Protein AF-A0A370AUI7-F1 (afdb_monomer_lite)

pLDDT: mean 86.96, std 15.4, range [32.19, 98.44]

Structure (mmCIF, N/CA/C/O backbone):
data_AF-A0A370AUI7-F1
#
_entry.id   AF-A0A370AUI7-F1
#
loop_
_atom_site.group_PDB
_atom_site.id
_atom_site.type_symbol
_atom_site.label_atom_id
_atom_site.label_alt_id
_atom_site.label_comp_id
_atom_site.label_asym_id
_atom_site.label_entity_id
_atom_site.label_seq_id
_atom_site.pdbx_PDB_ins_code
_atom_site.Cartn_x
_atom_site.Cartn_y
_atom_site.Cartn_z
_atom_site.occupancy
_atom_site.B_iso_or_equiv
_atom_site.auth_seq_id
_atom_site.auth_comp_id
_atom_site.auth_asym_id
_atom_site.auth_atom_id
_atom_site.pdbx_PDB_model_num
ATOM 1 N N . MET A 1 1 ? -4.223 16.822 -17.621 1.00 42.84 1 MET A N 1
ATOM 2 C CA . MET A 1 1 ? -2.970 16.877 -16.842 1.00 42.84 1 MET A CA 1
ATOM 3 C C . MET A 1 1 ? -3.061 18.023 -15.848 1.00 42.84 1 MET A C 1
ATOM 5 O O . MET A 1 1 ? -3.344 19.145 -16.257 1.00 42.84 1 MET A O 1
ATOM 9 N N . LEU A 1 2 ? -2.944 17.740 -14.547 1.00 45.59 2 LEU A N 1
ATOM 10 C CA . LEU A 1 2 ? -2.829 18.782 -13.520 1.00 45.59 2 LEU A CA 1
ATOM 11 C C . LEU A 1 2 ? -1.385 19.312 -13.546 1.00 45.59 2 LEU A C 1
ATOM 13 O O . LEU A 1 2 ? -0.474 18.510 -13.708 1.00 45.59 2 LEU A O 1
ATOM 17 N N . PRO A 1 3 ? -1.147 20.625 -13.408 1.00 59.62 3 PRO A N 1
ATOM 18 C CA . PRO A 1 3 ? 0.208 21.174 -13.439 1.00 59.62 3 PRO A CA 1
ATOM 19 C C . PRO A 1 3 ? 1.050 20.618 -12.278 1.00 59.62 3 PRO A C 1
ATOM 21 O O . PRO A 1 3 ? 0.550 20.561 -11.153 1.00 59.62 3 PRO A O 1
ATOM 24 N N . GLY A 1 4 ? 2.324 20.272 -12.516 1.00 55.78 4 GLY A N 1
ATOM 25 C CA . GLY A 1 4 ? 3.219 19.630 -11.529 1.00 55.78 4 GLY A CA 1
ATOM 26 C C . GLY A 1 4 ? 3.326 20.356 -10.177 1.00 55.78 4 GLY A C 1
ATOM 27 O O . GLY A 1 4 ? 3.434 19.736 -9.121 1.00 55.78 4 GLY A O 1
ATOM 28 N N . PHE A 1 5 ? 3.136 21.680 -10.152 1.00 62.19 5 PHE A N 1
ATOM 29 C CA . PHE A 1 5 ? 3.029 22.452 -8.906 1.00 62.19 5 PHE A CA 1
ATOM 30 C C . PHE A 1 5 ? 1.871 22.004 -7.991 1.00 62.19 5 PHE A C 1
ATOM 32 O O . PHE A 1 5 ? 1.992 22.036 -6.763 1.00 62.19 5 PHE A O 1
ATOM 39 N N . LEU A 1 6 ? 0.732 21.610 -8.567 1.00 62.91 6 LEU A N 1
ATOM 40 C CA . LEU A 1 6 ? -0.423 21.132 -7.811 1.00 62.91 6 LEU A CA 1
ATOM 41 C C . LEU A 1 6 ? -0.162 19.744 -7.219 1.00 62.91 6 LEU A C 1
ATOM 43 O O . LEU A 1 6 ? -0.556 19.487 -6.087 1.00 62.91 6 LEU A O 1
ATOM 47 N N . MET A 1 7 ? 0.532 18.876 -7.950 1.00 62.22 7 MET A N 1
ATOM 48 C CA . MET A 1 7 ? 0.832 17.511 -7.522 1.00 62.22 7 MET A CA 1
ATOM 49 C C . MET A 1 7 ? 1.932 17.456 -6.455 1.00 62.22 7 MET A C 1
ATOM 51 O O . MET A 1 7 ? 1.753 16.783 -5.443 1.00 62.22 7 MET A O 1
ATOM 55 N N . ARG A 1 8 ? 2.985 18.283 -6.550 1.00 67.81 8 ARG A N 1
ATOM 56 C CA . ARG A 1 8 ? 3.954 18.454 -5.449 1.00 67.81 8 ARG A CA 1
ATOM 57 C C . ARG A 1 8 ? 3.276 18.921 -4.155 1.00 67.81 8 ARG A C 1
ATOM 59 O O . ARG A 1 8 ? 3.650 18.511 -3.056 1.00 67.81 8 ARG A O 1
ATOM 66 N N . ARG A 1 9 ? 2.227 19.749 -4.262 1.00 73.25 9 ARG A N 1
ATOM 67 C CA . ARG A 1 9 ? 1.376 20.112 -3.114 1.00 73.25 9 ARG A CA 1
ATOM 68 C C . ARG A 1 9 ? 0.545 18.938 -2.601 1.00 73.25 9 ARG A C 1
ATOM 70 O O . ARG A 1 9 ? 0.348 18.863 -1.392 1.00 73.25 9 ARG A O 1
ATOM 77 N N . LEU A 1 10 ? 0.064 18.050 -3.472 1.00 72.25 10 LEU A N 1
ATOM 78 C CA . LEU A 1 10 ? -0.666 16.841 -3.075 1.00 72.25 10 LEU A CA 1
ATOM 79 C C . LEU A 1 10 ? 0.244 15.845 -2.348 1.00 72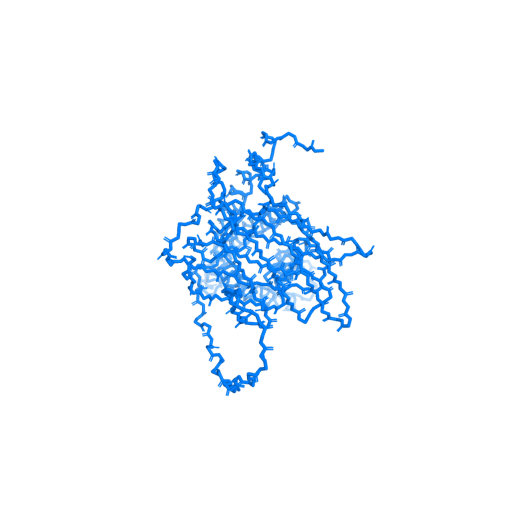.25 10 LEU A C 1
ATOM 81 O O . LEU A 1 10 ? -0.147 15.358 -1.291 1.00 72.25 10 LEU A O 1
ATOM 85 N N . TYR A 1 11 ? 1.471 15.633 -2.827 1.00 71.88 11 TYR A N 1
ATOM 86 C CA . TYR A 1 11 ? 2.471 14.808 -2.145 1.00 71.88 11 TYR A CA 1
ATOM 87 C C . TYR A 1 11 ? 2.824 15.369 -0.760 1.00 71.88 11 TYR A C 1
ATOM 89 O O . TYR A 1 11 ? 2.699 14.682 0.254 1.00 71.88 11 TYR A O 1
ATOM 97 N N . MET A 1 12 ? 3.148 16.664 -0.676 1.00 78.19 12 MET A N 1
ATOM 98 C CA . MET A 1 12 ? 3.398 17.322 0.613 1.00 78.19 12 MET A CA 1
ATOM 99 C C . MET A 1 12 ? 2.176 17.263 1.542 1.00 78.19 12 MET A C 1
ATOM 101 O O . MET A 1 12 ? 2.320 17.120 2.757 1.00 78.19 12 MET A O 1
ATOM 105 N N . ALA A 1 13 ? 0.962 17.361 0.993 1.00 82.44 13 ALA A N 1
ATOM 106 C CA . ALA A 1 13 ? -0.263 17.204 1.768 1.00 82.44 13 ALA A CA 1
ATOM 107 C C . ALA A 1 13 ? -0.419 15.772 2.292 1.00 82.44 13 ALA A C 1
ATOM 109 O O . ALA A 1 13 ? -0.761 15.608 3.460 1.00 82.44 13 ALA A O 1
ATOM 110 N N . TYR A 1 14 ? -0.138 14.751 1.480 1.00 82.88 14 TYR A N 1
ATOM 111 C CA . TYR A 1 14 ? -0.145 13.350 1.901 1.00 82.88 14 TYR A CA 1
ATOM 112 C C . TYR A 1 14 ? 0.849 13.096 3.040 1.00 82.88 14 TYR A C 1
ATOM 114 O O . TYR A 1 14 ? 0.458 12.552 4.077 1.00 82.88 14 TYR A O 1
ATOM 122 N N . GLU A 1 15 ? 2.081 13.596 2.906 1.00 81.81 15 GLU A N 1
ATOM 123 C CA . GLU A 1 15 ? 3.125 13.508 3.934 1.00 81.81 15 GLU A CA 1
ATOM 124 C C . GLU A 1 15 ? 2.687 14.098 5.281 1.00 81.81 15 GLU A C 1
ATOM 126 O O . GLU A 1 15 ? 2.945 13.556 6.358 1.00 81.81 15 GLU A O 1
ATOM 131 N N . ILE A 1 16 ? 1.965 15.215 5.242 1.00 88.56 16 ILE A N 1
ATOM 132 C CA . ILE A 1 16 ? 1.416 15.835 6.449 1.00 88.56 16 ILE A CA 1
ATOM 133 C C . ILE A 1 16 ? 0.227 15.022 6.982 1.00 88.56 16 ILE A C 1
ATOM 135 O O . ILE A 1 16 ? 0.123 14.787 8.190 1.00 88.56 16 ILE A O 1
ATOM 139 N N . LEU A 1 17 ? -0.677 14.584 6.105 1.00 90.88 17 LEU A N 1
ATOM 140 C CA . LEU A 1 17 ? -1.916 13.902 6.476 1.00 90.88 17 LEU A CA 1
ATOM 141 C C . LEU A 1 17 ? -1.662 12.557 7.156 1.00 90.88 17 LEU A C 1
ATOM 143 O O . LEU A 1 17 ? -2.341 12.265 8.143 1.00 90.88 17 LEU A O 1
ATOM 147 N N . TRP A 1 18 ? -0.682 11.765 6.709 1.00 86.75 18 TRP A N 1
ATOM 148 C CA . TRP A 1 18 ? -0.390 10.482 7.357 1.00 86.75 18 TRP A CA 1
ATOM 149 C C . TRP A 1 18 ? 0.164 10.674 8.773 1.00 86.75 18 TRP A C 1
ATOM 151 O O . TRP A 1 18 ? -0.247 9.968 9.700 1.00 86.75 18 TRP A O 1
ATOM 161 N N . ARG A 1 19 ? 1.022 11.683 8.986 1.00 91.62 19 ARG A N 1
ATOM 162 C CA . ARG A 1 19 ? 1.557 12.026 10.317 1.00 91.62 19 ARG A CA 1
ATOM 163 C C . ARG A 1 19 ? 0.444 12.497 11.241 1.00 91.62 19 ARG A C 1
ATOM 165 O O . ARG A 1 19 ? 0.352 12.053 12.387 1.00 91.62 19 ARG A O 1
ATOM 172 N N . VAL A 1 20 ? -0.440 13.357 10.734 1.00 95.00 20 VAL A N 1
ATOM 173 C CA . VAL A 1 20 ? -1.621 13.827 11.469 1.00 95.00 20 VAL A CA 1
ATOM 174 C C . VAL A 1 20 ? -2.536 12.652 11.824 1.00 95.00 20 VAL A C 1
ATOM 176 O O . VAL A 1 20 ? -2.935 12.530 12.983 1.00 95.00 20 VAL A O 1
ATOM 179 N N . HIS A 1 21 ? -2.815 11.749 10.880 1.00 94.56 21 HIS A N 1
ATOM 180 C CA . HIS A 1 21 ? -3.591 10.535 11.129 1.00 94.56 21 HIS A CA 1
ATOM 181 C C . HIS A 1 21 ? -2.961 9.681 12.240 1.00 94.56 21 HIS A C 1
ATOM 183 O O . HIS A 1 21 ? -3.641 9.333 13.209 1.00 94.56 21 HIS A O 1
ATOM 189 N N . ALA A 1 22 ? -1.657 9.403 12.155 1.00 93.31 22 ALA A N 1
ATOM 190 C CA . ALA A 1 22 ? -0.937 8.597 13.136 1.00 93.31 22 ALA A CA 1
ATOM 191 C C . ALA A 1 22 ? -0.964 9.219 14.546 1.00 93.31 22 ALA A C 1
ATOM 193 O O . ALA A 1 22 ? -1.216 8.516 15.532 1.00 93.31 22 ALA A O 1
ATOM 194 N N . ILE A 1 23 ? -0.771 10.538 14.661 1.00 95.81 23 ILE A N 1
ATOM 195 C CA . ILE A 1 23 ? -0.824 11.266 15.941 1.00 95.81 23 ILE A CA 1
ATOM 196 C C . ILE A 1 23 ? -2.242 11.242 16.526 1.00 95.81 23 ILE A C 1
ATOM 198 O O . ILE A 1 23 ? -2.423 10.951 17.714 1.00 95.81 23 ILE A O 1
ATOM 202 N N . LEU A 1 24 ? -3.269 11.508 15.715 1.00 96.88 24 LEU A N 1
ATOM 203 C CA . LEU A 1 24 ? -4.661 11.480 16.171 1.00 96.88 24 LEU A CA 1
ATOM 204 C C . LEU A 1 24 ? -5.079 10.069 16.619 1.00 96.88 24 LEU A C 1
ATOM 206 O O . LEU A 1 24 ? -5.656 9.912 17.699 1.00 96.88 24 LEU A O 1
ATOM 210 N N . MET A 1 25 ? -4.708 9.025 15.870 1.00 95.50 25 MET A N 1
ATOM 211 C CA . MET A 1 25 ? -4.960 7.634 16.270 1.00 95.50 25 MET A CA 1
ATOM 212 C C . MET A 1 25 ? -4.235 7.269 17.570 1.00 95.50 25 MET A C 1
ATOM 214 O O . MET A 1 25 ? -4.837 6.666 18.462 1.00 95.50 25 MET A O 1
ATOM 218 N N . SER A 1 26 ? -2.974 7.681 17.726 1.00 95.44 26 SER A N 1
ATOM 219 C CA . SER A 1 26 ? -2.173 7.400 18.927 1.00 95.44 26 SER A CA 1
ATOM 220 C C . SER A 1 26 ? -2.743 8.084 20.170 1.00 95.44 26 SER A C 1
ATOM 222 O O . SER A 1 26 ? -2.926 7.453 21.214 1.00 95.44 26 SER A O 1
ATOM 224 N N . THR A 1 27 ? -3.096 9.366 20.063 1.00 97.31 27 THR A N 1
ATOM 225 C CA . THR A 1 27 ? -3.708 10.121 21.170 1.00 97.31 27 THR A CA 1
ATOM 226 C C . THR A 1 27 ? -5.097 9.587 21.527 1.00 97.31 27 THR A C 1
ATOM 228 O O . THR A 1 27 ? -5.433 9.490 22.712 1.00 97.31 27 THR A O 1
ATOM 231 N N . SER A 1 28 ? -5.889 9.173 20.530 1.00 96.56 28 SER A N 1
ATOM 232 C CA . SER A 1 28 ? -7.172 8.495 20.740 1.00 96.56 28 SER A CA 1
ATOM 233 C C . SER A 1 28 ? -6.991 7.185 21.514 1.00 96.56 28 SER A C 1
ATOM 235 O O . SER A 1 28 ? -7.654 6.975 22.535 1.00 96.56 28 SER A O 1
ATOM 237 N N . PHE A 1 29 ? -6.041 6.344 21.093 1.00 97.00 29 PHE A N 1
ATOM 238 C CA . PHE A 1 29 ? -5.746 5.063 21.732 1.00 97.00 29 PHE A CA 1
ATOM 239 C C . PHE A 1 29 ? -5.300 5.227 23.187 1.00 97.00 29 PHE A C 1
ATOM 241 O O . PHE A 1 29 ? -5.869 4.596 24.079 1.00 97.00 29 PHE A O 1
ATOM 248 N N . ILE A 1 30 ? -4.338 6.118 23.448 1.00 97.50 30 ILE A N 1
ATOM 249 C CA . ILE A 1 30 ? -3.835 6.388 24.804 1.00 97.50 30 ILE A CA 1
ATOM 250 C C . ILE A 1 30 ? -4.968 6.893 25.703 1.00 97.50 30 ILE A C 1
ATOM 252 O O . ILE A 1 30 ? -5.125 6.428 26.834 1.00 97.50 30 ILE A O 1
ATOM 256 N N . SER A 1 31 ? -5.802 7.809 25.204 1.00 97.38 31 SER A N 1
ATOM 257 C CA . SER A 1 31 ? -6.939 8.323 25.968 1.00 97.38 31 SER A CA 1
ATOM 258 C C . SER A 1 31 ? -7.978 7.235 26.267 1.00 97.38 31 SER A C 1
ATOM 260 O O . SER A 1 31 ? -8.453 7.137 27.402 1.00 97.38 31 SER A O 1
ATOM 262 N N . MET A 1 32 ? -8.282 6.361 25.298 1.00 95.69 32 MET A N 1
ATOM 263 C CA . MET A 1 32 ? -9.180 5.216 25.490 1.00 95.69 32 MET A CA 1
ATOM 264 C C . MET A 1 32 ? -8.622 4.228 26.523 1.00 95.69 32 MET A C 1
ATOM 266 O O . MET A 1 32 ? -9.338 3.820 27.442 1.00 95.69 32 MET A O 1
ATOM 270 N N . LEU A 1 33 ? -7.337 3.883 26.422 1.00 97.00 33 LEU A N 1
ATOM 271 C CA . LEU A 1 33 ? -6.651 3.007 27.369 1.00 97.00 33 LEU A CA 1
ATOM 272 C C . LEU A 1 33 ? -6.723 3.583 28.789 1.00 97.00 33 LEU A C 1
ATOM 274 O O . LEU A 1 33 ? -7.174 2.905 29.715 1.00 97.00 33 LEU A O 1
ATOM 278 N N . CYS A 1 34 ? -6.386 4.864 28.954 1.00 96.94 34 CYS A N 1
ATOM 279 C CA . CYS A 1 34 ? -6.511 5.577 30.223 1.00 96.94 34 CYS A CA 1
ATOM 280 C C . CYS A 1 34 ? -7.957 5.583 30.742 1.00 96.94 34 CYS A C 1
ATOM 282 O O . CYS A 1 34 ? -8.188 5.339 31.929 1.00 96.94 34 CYS A O 1
ATOM 284 N N . ALA A 1 35 ? -8.950 5.803 29.874 1.00 95.38 35 ALA A N 1
ATOM 285 C CA . ALA A 1 35 ? -10.362 5.767 30.250 1.00 95.38 35 ALA A CA 1
ATOM 286 C C . ALA A 1 35 ? -10.768 4.397 30.816 1.00 95.38 35 ALA A C 1
ATOM 288 O O . ALA A 1 35 ? -11.489 4.337 31.821 1.00 95.38 35 ALA A O 1
ATOM 289 N N . VAL A 1 36 ? -10.308 3.304 30.199 1.00 94.56 36 VAL A N 1
ATOM 290 C CA . VAL A 1 36 ? -10.566 1.929 30.646 1.00 94.56 36 VAL A CA 1
ATOM 291 C C . VAL A 1 36 ? -9.836 1.641 31.957 1.00 94.56 36 VAL A C 1
ATOM 293 O O . VAL A 1 36 ? -10.483 1.228 32.923 1.00 94.56 36 VAL A O 1
ATOM 296 N N . VAL A 1 37 ? -8.535 1.929 32.047 1.00 95.94 37 VAL A N 1
ATOM 297 C CA . VAL A 1 37 ? -7.719 1.701 33.254 1.00 95.94 37 VAL A CA 1
ATOM 298 C C . VAL A 1 37 ? -8.290 2.456 34.454 1.00 95.94 37 VAL A C 1
ATOM 300 O O . VAL A 1 37 ? -8.534 1.859 35.507 1.00 95.94 37 VAL A O 1
ATOM 303 N N . ILE A 1 38 ? -8.624 3.741 34.290 1.00 94.81 38 ILE A N 1
ATOM 304 C CA . ILE A 1 38 ? -9.220 4.554 35.360 1.00 94.81 38 ILE A CA 1
ATOM 305 C C . ILE A 1 38 ? -10.555 3.964 35.829 1.00 94.81 38 ILE A C 1
ATOM 307 O O . ILE A 1 38 ? -10.877 3.986 37.024 1.00 94.81 38 ILE A O 1
ATOM 311 N N . SER A 1 39 ? -11.337 3.402 34.903 1.00 90.38 39 SER A N 1
ATOM 312 C CA . SER A 1 39 ? -12.618 2.775 35.228 1.00 90.38 39 SER A CA 1
ATOM 313 C C . SER A 1 39 ? -12.473 1.492 36.062 1.00 90.38 39 SER A C 1
ATOM 315 O O . SER A 1 39 ? -13.386 1.182 36.839 1.00 90.38 39 SER A O 1
ATOM 317 N N . ILE A 1 40 ? -11.342 0.785 35.932 1.00 91.12 40 ILE A N 1
ATOM 318 C CA . ILE A 1 40 ? -11.047 -0.490 36.601 1.00 91.12 40 ILE A CA 1
ATOM 319 C C . ILE A 1 40 ? -10.372 -0.270 37.958 1.00 91.12 40 ILE A C 1
ATOM 321 O O . ILE A 1 40 ? -10.779 -0.901 38.934 1.00 91.12 40 ILE A O 1
ATOM 325 N N . VAL A 1 41 ? -9.383 0.624 38.038 1.00 94.81 41 VAL A N 1
ATOM 326 C CA . VAL A 1 41 ? -8.529 0.786 39.228 1.00 94.81 41 VAL A CA 1
ATOM 327 C C . VAL A 1 41 ? -9.243 1.566 40.340 1.00 94.81 41 VAL A C 1
ATOM 329 O O . VAL A 1 41 ? -9.319 1.113 41.481 1.00 94.81 41 VAL A O 1
ATOM 332 N N . TRP A 1 42 ? -9.874 2.705 40.036 1.00 93.06 42 TRP A N 1
ATOM 333 C CA . TRP A 1 42 ? -10.424 3.607 41.066 1.00 93.06 42 TRP A CA 1
ATOM 334 C C . TRP A 1 42 ? -11.924 3.421 41.332 1.00 93.06 42 TRP A C 1
ATOM 336 O O . TRP A 1 42 ? -12.666 4.396 41.470 1.00 93.06 42 TRP A O 1
ATOM 346 N N . LYS A 1 43 ? -12.405 2.176 41.462 1.00 86.38 43 LYS A N 1
ATOM 347 C CA . LYS A 1 43 ? -13.845 1.850 41.626 1.00 86.38 43 LYS A CA 1
ATOM 348 C C . LYS A 1 43 ? -14.554 2.621 42.753 1.00 86.38 43 LYS A C 1
ATOM 350 O O . LYS A 1 43 ? -15.732 2.946 42.604 1.00 86.38 43 LYS A O 1
ATOM 355 N N . LYS A 1 44 ? -13.845 2.943 43.844 1.00 86.62 44 LYS A N 1
ATOM 356 C CA . LYS A 1 44 ? -14.383 3.633 45.034 1.00 86.62 44 LYS A CA 1
ATOM 357 C C . LYS A 1 44 ? -14.476 5.164 44.895 1.00 86.62 44 LYS A C 1
ATOM 359 O O . LYS A 1 44 ? -15.127 5.808 45.712 1.00 86.62 44 LYS A O 1
ATOM 364 N N . ARG A 1 45 ? -13.847 5.782 43.884 1.00 92.25 45 ARG A N 1
ATOM 365 C CA . ARG A 1 45 ? -13.792 7.251 43.744 1.00 92.25 45 ARG A CA 1
ATOM 366 C C . ARG A 1 45 ? -14.903 7.777 42.828 1.00 92.25 45 ARG A C 1
ATOM 368 O O . ARG A 1 45 ? -15.007 7.378 41.673 1.00 92.25 45 ARG A O 1
ATOM 375 N N . LYS A 1 46 ? -15.706 8.738 43.305 1.00 86.88 46 LYS A N 1
ATOM 376 C CA . LYS A 1 46 ? -16.825 9.329 42.533 1.00 86.88 46 LYS A CA 1
ATOM 377 C C . LYS A 1 46 ? -16.370 10.110 41.288 1.00 86.88 46 LYS A C 1
ATOM 379 O O . LYS A 1 46 ? -17.088 10.125 40.290 1.00 86.88 46 LYS A O 1
ATOM 384 N N . TRP A 1 47 ? -15.176 10.714 41.312 1.00 93.62 47 TRP A N 1
ATOM 385 C CA . TRP A 1 47 ? -14.633 11.480 40.179 1.00 93.62 47 TRP A CA 1
ATOM 386 C C . TRP A 1 47 ? -14.335 10.613 38.946 1.00 93.62 47 TRP A C 1
ATOM 388 O O . TRP A 1 47 ? -14.360 11.129 37.826 1.00 93.62 47 TRP A O 1
ATOM 398 N N . ARG A 1 48 ? -14.153 9.294 39.127 1.00 93.19 48 ARG A N 1
ATOM 399 C CA . ARG A 1 48 ? -13.816 8.347 38.053 1.00 93.19 48 ARG A CA 1
ATOM 400 C C . ARG A 1 48 ? -14.778 8.421 36.871 1.00 93.19 48 ARG A C 1
ATOM 402 O O . ARG A 1 48 ? -14.348 8.347 35.732 1.00 93.19 48 ARG A O 1
ATOM 409 N N . TYR A 1 49 ? -16.077 8.596 37.127 1.00 88.62 49 TYR A N 1
ATOM 410 C CA . TYR A 1 49 ? -17.093 8.621 36.073 1.00 88.62 49 TYR A CA 1
ATOM 411 C C . TYR A 1 49 ? -16.978 9.874 35.206 1.00 88.62 49 TYR A C 1
ATOM 413 O O . TYR A 1 49 ? -17.171 9.798 33.996 1.00 88.62 49 TYR A O 1
ATOM 421 N N . LYS A 1 50 ? -16.642 11.021 35.814 1.00 92.38 50 LYS A N 1
ATOM 422 C CA . LYS A 1 50 ? -16.436 12.274 35.079 1.00 92.38 50 LYS A CA 1
ATOM 423 C C . LYS A 1 50 ? -15.195 12.169 34.193 1.00 92.38 50 LYS A C 1
ATOM 425 O O . LYS A 1 50 ? -15.266 12.538 33.026 1.00 92.38 50 LYS A O 1
ATOM 430 N N . VAL A 1 51 ? -14.099 11.632 34.734 1.00 95.44 51 VAL A N 1
ATOM 431 C CA . VAL A 1 51 ? -12.837 11.466 33.996 1.00 95.44 51 VAL A CA 1
ATOM 432 C C . VAL A 1 51 ? -12.969 10.421 32.890 1.00 95.44 51 VAL A C 1
ATOM 434 O O . VAL A 1 51 ? -12.674 10.737 31.745 1.00 95.44 51 VAL A O 1
ATOM 437 N N . HIS A 1 52 ? -13.521 9.239 33.186 1.00 94.31 52 HIS A N 1
ATOM 438 C CA . HIS A 1 52 ? -13.805 8.206 32.184 1.00 94.31 52 HIS A CA 1
ATOM 439 C C . HIS A 1 52 ? -14.656 8.753 31.029 1.00 94.31 52 HIS A C 1
ATOM 441 O O . HIS A 1 52 ? -14.331 8.525 29.870 1.00 94.31 52 HIS A O 1
ATOM 447 N N . ARG A 1 53 ? -15.705 9.536 31.330 1.00 92.56 53 ARG A N 1
ATOM 448 C CA . ARG A 1 53 ? -16.552 10.147 30.297 1.00 92.56 53 ARG A CA 1
ATOM 449 C C 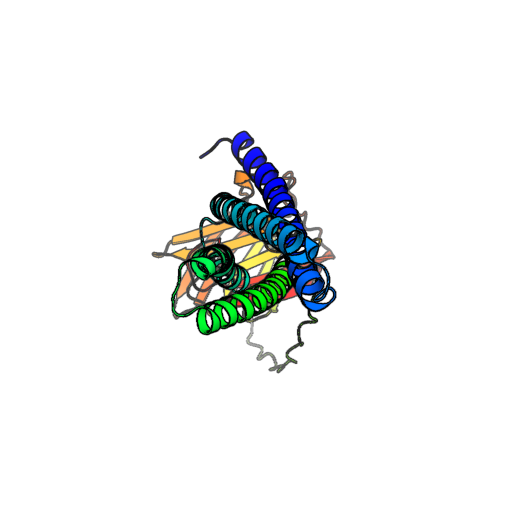. ARG A 1 53 ? -15.795 11.168 29.443 1.00 92.56 53 ARG A C 1
ATOM 451 O O . ARG A 1 53 ? -15.994 11.187 28.236 1.00 92.56 53 ARG A O 1
ATOM 458 N N . ARG A 1 54 ? -14.963 12.022 30.051 1.00 95.00 54 ARG A N 1
ATOM 459 C CA . ARG A 1 54 ? -14.177 13.034 29.321 1.00 95.00 54 ARG A CA 1
ATOM 460 C C . ARG A 1 54 ? -13.132 12.389 28.410 1.00 95.00 54 ARG A C 1
ATOM 462 O O . ARG A 1 54 ? -13.072 12.744 27.241 1.00 95.00 54 ARG A O 1
ATOM 469 N N . LEU A 1 55 ? -12.373 11.422 28.927 1.00 95.94 55 LEU A N 1
ATOM 470 C CA . LEU A 1 55 ? -11.370 10.690 28.148 1.00 95.94 55 LEU A CA 1
ATOM 471 C C . LEU A 1 55 ? -12.017 9.868 27.031 1.00 95.94 55 LEU A C 1
ATOM 473 O O . LEU A 1 55 ? -11.589 9.960 25.890 1.00 95.94 55 LEU A O 1
ATOM 477 N N . GLY A 1 56 ? -13.104 9.148 27.323 1.00 94.06 56 GLY A N 1
ATOM 478 C CA . GLY A 1 56 ? -13.834 8.384 26.309 1.00 94.06 56 GLY A CA 1
ATOM 479 C C . GLY A 1 56 ? -14.406 9.261 25.189 1.00 94.06 56 GLY A C 1
ATOM 480 O O . GLY A 1 56 ? -14.341 8.876 24.026 1.00 94.06 56 GLY A O 1
ATOM 481 N N . LEU A 1 57 ? -14.916 10.458 25.513 1.00 93.06 57 LEU A N 1
ATOM 482 C CA . LEU A 1 57 ? -15.399 11.404 24.503 1.00 93.06 57 LEU A CA 1
ATOM 483 C C . LEU A 1 57 ? -14.252 11.965 23.654 1.00 93.06 57 LEU A C 1
ATOM 485 O O . LEU A 1 57 ? -14.376 12.012 22.436 1.00 93.06 57 LEU A O 1
ATOM 489 N N . TYR A 1 58 ? -13.134 12.345 24.281 1.00 96.06 58 TYR A N 1
ATOM 490 C CA . TYR A 1 58 ? -11.941 12.786 23.556 1.00 96.06 58 TYR A CA 1
ATOM 491 C C . TYR A 1 58 ? -11.417 11.690 22.622 1.00 96.06 58 TYR A C 1
ATOM 493 O O . TYR A 1 58 ? -11.148 11.963 21.458 1.00 96.06 58 TYR A O 1
ATOM 501 N N . ALA A 1 59 ? -11.318 10.448 23.108 1.00 95.69 59 ALA A N 1
ATOM 502 C CA . ALA A 1 59 ? -10.886 9.313 22.302 1.00 95.69 59 ALA A CA 1
ATOM 503 C C . ALA A 1 59 ? -11.808 9.103 21.091 1.00 95.69 59 ALA A C 1
ATOM 505 O O . ALA A 1 59 ? -11.319 8.935 19.977 1.00 95.69 59 ALA A O 1
ATOM 506 N N . GLY A 1 60 ? -13.128 9.188 21.295 1.00 93.12 60 GLY A N 1
ATOM 507 C CA . GLY A 1 60 ? -14.119 9.121 20.220 1.00 93.12 60 GLY A CA 1
ATOM 508 C C . GLY A 1 60 ? -13.945 10.225 19.176 1.00 93.12 60 GLY A C 1
ATOM 509 O O . GLY A 1 60 ? -13.848 9.920 17.994 1.00 93.12 60 GLY A O 1
ATOM 510 N N . ILE A 1 61 ? -13.853 11.490 19.603 1.00 94.38 61 ILE A N 1
ATOM 511 C CA . ILE A 1 61 ? -13.696 12.636 18.690 1.00 94.38 61 ILE A CA 1
ATOM 512 C C . ILE A 1 61 ? -12.373 12.542 17.929 1.00 94.38 61 ILE A C 1
ATOM 514 O O . ILE A 1 61 ? -12.382 12.573 16.705 1.00 94.38 61 ILE A O 1
ATOM 518 N N . SER A 1 62 ? -11.252 12.369 18.637 1.00 96.38 62 SER A N 1
ATOM 519 C CA . SER A 1 62 ? -9.927 12.263 18.014 1.00 96.38 62 SER A CA 1
ATOM 520 C C . SER A 1 62 ? -9.860 11.088 17.033 1.00 96.38 62 SER A C 1
ATOM 522 O O . SER A 1 62 ? -9.376 11.245 15.917 1.00 96.38 62 SER A O 1
ATOM 524 N N . GLY A 1 63 ? -10.426 9.931 17.400 1.00 94.75 63 GLY A N 1
ATOM 525 C CA . GLY A 1 63 ? -10.456 8.747 16.539 1.00 94.75 63 GLY A CA 1
ATOM 526 C C . GLY A 1 63 ? -11.313 8.932 15.283 1.00 94.75 63 GLY A C 1
ATOM 527 O O . GLY A 1 63 ? -10.892 8.545 14.200 1.00 94.75 63 GLY A O 1
ATOM 528 N N . VAL A 1 64 ? -12.487 9.566 15.390 1.00 92.94 64 VAL A N 1
ATOM 529 C CA . VAL A 1 64 ? -13.327 9.882 14.219 1.00 92.94 64 VAL A CA 1
ATOM 530 C C . VAL A 1 64 ? -12.644 10.903 13.309 1.00 92.94 64 VAL A C 1
ATOM 532 O O . VAL A 1 64 ? -12.635 10.711 12.096 1.00 92.94 64 VAL A O 1
ATOM 535 N N . THR A 1 65 ? -12.017 11.942 13.868 1.00 95.06 65 THR A N 1
ATOM 536 C CA . THR A 1 65 ? -11.222 12.894 13.078 1.00 95.06 65 THR A CA 1
ATOM 537 C C . THR A 1 65 ? -10.086 12.180 12.354 1.00 95.06 65 THR A C 1
ATOM 539 O O . THR A 1 65 ? -9.913 12.384 11.158 1.00 95.06 65 THR A O 1
ATOM 542 N N . ALA A 1 66 ? -9.370 11.283 13.036 1.00 95.38 66 ALA A N 1
ATOM 543 C CA . ALA A 1 66 ? -8.311 10.496 12.421 1.00 95.38 66 ALA A CA 1
ATOM 544 C C . ALA A 1 66 ? -8.820 9.645 11.249 1.00 95.38 66 ALA A C 1
ATOM 546 O O . ALA A 1 66 ? -8.139 9.536 10.234 1.00 95.38 66 ALA A O 1
ATOM 547 N N . LEU A 1 67 ? -10.016 9.062 11.359 1.00 91.62 67 LEU A N 1
ATOM 548 C CA . LEU A 1 67 ? -10.635 8.283 10.283 1.00 91.62 67 LEU A CA 1
ATOM 549 C C . LEU A 1 67 ? -11.020 9.154 9.084 1.00 91.62 67 LEU A C 1
ATOM 551 O O . LEU A 1 67 ? -10.807 8.743 7.949 1.00 91.62 67 LEU A O 1
ATOM 555 N N . ILE A 1 68 ? -11.530 10.364 9.318 1.00 92.81 68 ILE A N 1
ATOM 556 C CA . ILE A 1 68 ? -11.791 11.330 8.242 1.00 92.81 68 ILE A CA 1
ATOM 557 C C . ILE A 1 68 ? -10.477 11.697 7.545 1.00 92.81 68 ILE A C 1
ATOM 559 O O . ILE A 1 68 ? -10.403 11.646 6.320 1.00 92.81 68 ILE A O 1
ATOM 563 N N . THR A 1 69 ? -9.421 11.987 8.312 1.00 94.38 69 THR A N 1
ATOM 564 C CA . THR A 1 69 ? -8.074 12.218 7.771 1.00 94.38 69 THR A CA 1
ATOM 565 C C . THR A 1 69 ? -7.584 11.019 6.955 1.00 94.38 69 THR A C 1
ATOM 567 O O . THR A 1 69 ? -7.023 11.222 5.885 1.00 94.38 69 THR A O 1
ATOM 570 N N . ALA A 1 70 ? -7.846 9.784 7.397 1.00 91.19 70 ALA A N 1
ATOM 571 C CA . ALA A 1 70 ? -7.480 8.573 6.661 1.00 91.19 70 ALA A CA 1
ATOM 572 C C . ALA A 1 70 ? -8.201 8.471 5.311 1.00 91.19 70 ALA A C 1
ATOM 574 O O . ALA A 1 70 ? -7.569 8.159 4.309 1.00 91.19 70 ALA A O 1
ATOM 575 N N . VAL A 1 71 ? -9.505 8.763 5.268 1.00 91.31 71 VAL A N 1
ATOM 576 C CA . VAL A 1 71 ? -10.279 8.770 4.016 1.00 91.31 71 VAL A CA 1
ATOM 577 C C . VAL A 1 71 ? -9.720 9.815 3.054 1.00 91.31 71 VAL A C 1
ATOM 579 O O . VAL A 1 71 ? -9.505 9.509 1.886 1.00 91.31 71 VAL A O 1
ATOM 582 N N . VAL A 1 72 ? -9.424 11.027 3.535 1.00 91.88 72 VAL A N 1
ATOM 583 C CA . VAL A 1 72 ? -8.810 12.074 2.701 1.00 91.88 72 VAL A CA 1
ATOM 584 C C . VAL A 1 72 ? -7.445 11.623 2.181 1.00 91.88 72 VAL A C 1
ATOM 586 O O . VAL A 1 72 ? -7.187 11.736 0.989 1.00 91.88 72 VAL A O 1
ATOM 589 N N . MET A 1 73 ? -6.602 11.062 3.050 1.00 87.56 73 MET A N 1
ATOM 590 C CA . MET A 1 73 ? -5.268 10.567 2.704 1.00 87.56 73 MET A CA 1
ATOM 591 C C . MET A 1 73 ? -5.312 9.448 1.651 1.00 87.56 73 MET A C 1
ATOM 593 O O . MET A 1 73 ? -4.525 9.463 0.711 1.00 87.56 73 MET A O 1
ATOM 597 N N . VAL A 1 74 ? -6.244 8.497 1.767 1.00 84.44 74 VAL A N 1
ATOM 598 C CA . VAL A 1 74 ? -6.425 7.436 0.762 1.00 84.44 74 VAL A CA 1
ATOM 599 C C . VAL A 1 74 ? -6.955 8.009 -0.549 1.00 84.44 74 VAL A C 1
ATOM 601 O O . VAL A 1 74 ? -6.494 7.610 -1.614 1.00 84.44 74 VAL A O 1
ATOM 604 N N . GLN A 1 75 ? -7.882 8.969 -0.486 1.00 85.88 75 GLN A N 1
ATOM 605 C CA . GLN A 1 75 ? -8.485 9.572 -1.673 1.00 85.88 75 GLN A CA 1
ATOM 606 C C . GLN A 1 75 ? -7.471 10.314 -2.550 1.00 85.88 75 GLN A C 1
ATOM 608 O O . GLN A 1 75 ? -7.610 10.282 -3.769 1.00 85.88 75 GLN A O 1
ATOM 613 N N . ILE A 1 76 ? -6.492 10.991 -1.944 1.00 77.81 76 ILE A N 1
ATOM 614 C CA . ILE A 1 76 ? -5.463 11.735 -2.686 1.00 77.81 76 ILE A CA 1
ATOM 615 C C . ILE A 1 76 ? -4.312 10.856 -3.181 1.00 77.81 76 ILE A C 1
ATOM 617 O O . ILE A 1 76 ? -3.591 11.295 -4.066 1.00 77.81 76 ILE A O 1
ATOM 621 N N . ASN A 1 77 ? -4.125 9.667 -2.597 1.00 71.12 77 ASN A N 1
ATOM 622 C CA . ASN A 1 77 ? -3.022 8.775 -2.944 1.00 71.12 77 ASN A CA 1
ATOM 623 C C . ASN A 1 77 ? -3.441 7.739 -3.993 1.00 71.12 77 ASN A C 1
ATOM 625 O O . ASN A 1 77 ? -2.950 7.745 -5.109 1.00 71.12 77 ASN A O 1
ATOM 629 N N . SER A 1 78 ? -4.395 6.867 -3.649 1.00 68.31 78 SER A N 1
ATOM 630 C CA . SER A 1 78 ? -4.797 5.752 -4.519 1.00 68.31 78 SER A CA 1
ATOM 631 C C . SER A 1 78 ? -6.266 5.785 -4.932 1.00 68.31 78 SER A C 1
ATOM 633 O O . SER A 1 78 ? -6.650 5.126 -5.890 1.00 68.31 78 SER A O 1
ATOM 635 N N . GLY A 1 79 ? -7.130 6.478 -4.184 1.00 72.38 79 GLY A N 1
ATOM 636 C CA . GLY A 1 79 ? -8.583 6.453 -4.388 1.00 72.38 79 GLY A CA 1
ATOM 637 C C . GLY A 1 79 ? -9.273 5.143 -3.971 1.00 72.38 79 GLY A C 1
ATOM 638 O O . GLY A 1 79 ? -10.498 5.114 -3.836 1.00 72.38 79 GLY A O 1
ATOM 639 N N . TYR A 1 80 ? -8.524 4.069 -3.702 1.00 73.56 80 TYR A N 1
ATOM 640 C CA . TYR A 1 80 ? -9.074 2.765 -3.335 1.00 73.56 80 TYR A CA 1
ATOM 641 C C . TYR A 1 80 ? -9.220 2.605 -1.821 1.00 73.56 80 TYR A C 1
ATOM 643 O O . TYR A 1 80 ? -8.271 2.306 -1.092 1.00 73.56 80 TYR A O 1
ATOM 651 N N . HIS A 1 81 ? -10.453 2.746 -1.340 1.00 82.75 81 HIS A N 1
ATOM 652 C CA . HIS A 1 81 ? -10.790 2.590 0.075 1.00 82.75 81 HIS A CA 1
ATOM 653 C C . HIS A 1 81 ? -10.943 1.115 0.479 1.00 82.75 81 HIS A C 1
ATOM 655 O O . HIS A 1 81 ? -11.394 0.284 -0.304 1.00 82.75 81 HIS A O 1
ATOM 661 N N . LEU A 1 82 ? -10.627 0.798 1.744 1.00 80.81 82 LEU A N 1
ATOM 662 C CA . LEU A 1 82 ? -10.876 -0.510 2.389 1.00 80.81 82 LEU A CA 1
ATOM 663 C C . LEU A 1 82 ? -10.161 -1.728 1.770 1.00 80.81 82 LEU A C 1
ATOM 665 O O . LEU A 1 82 ? -10.558 -2.867 2.013 1.00 80.81 82 LEU A O 1
ATOM 669 N N . THR A 1 83 ? -9.079 -1.515 1.027 1.00 75.75 83 THR A N 1
ATOM 670 C CA . THR A 1 83 ? -8.296 -2.596 0.402 1.00 75.75 83 THR A CA 1
ATOM 671 C C . THR A 1 83 ? -7.427 -3.369 1.394 1.00 75.75 83 THR A C 1
ATOM 673 O O . THR A 1 83 ? -7.168 -4.557 1.208 1.00 75.75 83 THR A O 1
ATOM 676 N N . SER A 1 84 ? -6.982 -2.720 2.473 1.00 77.81 84 SER A N 1
ATOM 677 C CA . SER A 1 84 ? -6.075 -3.320 3.451 1.00 77.81 84 SER A CA 1
ATOM 678 C C . SER A 1 84 ? -6.800 -3.850 4.691 1.00 77.81 84 SER A C 1
ATOM 680 O O . SER A 1 84 ? -7.829 -3.331 5.135 1.00 77.81 84 SER A O 1
ATOM 682 N N . ARG A 1 85 ? -6.200 -4.863 5.333 1.00 80.94 85 ARG A N 1
ATOM 683 C CA . ARG A 1 85 ? -6.666 -5.390 6.632 1.00 80.94 85 ARG A CA 1
ATOM 684 C C . ARG A 1 85 ? -6.678 -4.311 7.722 1.00 80.94 85 ARG A C 1
ATOM 686 O O . ARG A 1 85 ? -7.546 -4.337 8.592 1.00 80.94 85 ARG A O 1
ATOM 693 N N . HIS A 1 86 ? -5.752 -3.352 7.650 1.00 86.69 86 HIS A N 1
ATOM 694 C CA . HIS A 1 86 ? -5.717 -2.182 8.527 1.00 86.69 86 HIS A CA 1
ATOM 695 C C . HIS A 1 86 ? -6.959 -1.298 8.332 1.00 86.69 86 HIS A C 1
ATOM 697 O O . HIS A 1 86 ? -7.638 -0.976 9.306 1.00 86.69 86 HIS A O 1
ATOM 703 N N . ALA A 1 87 ? -7.303 -0.971 7.081 1.00 85.75 87 ALA A N 1
ATOM 704 C CA . ALA A 1 87 ? -8.457 -0.131 6.764 1.00 85.75 87 ALA A CA 1
ATOM 705 C C . ALA A 1 87 ? -9.787 -0.788 7.179 1.00 85.75 87 ALA A C 1
ATOM 707 O O . ALA A 1 87 ? -10.646 -0.131 7.769 1.00 85.75 87 ALA A O 1
ATOM 708 N N . LEU A 1 88 ? -9.929 -2.102 6.964 1.00 86.62 88 LEU A N 1
ATOM 709 C CA . LEU A 1 88 ? -11.095 -2.870 7.418 1.00 86.62 88 LEU A CA 1
ATOM 710 C C . LEU A 1 88 ? -11.232 -2.873 8.952 1.00 86.62 88 LEU A C 1
ATOM 712 O O . LEU A 1 88 ? -12.319 -2.629 9.481 1.00 86.62 88 LEU A O 1
ATOM 716 N N . GLY A 1 89 ? -10.131 -3.099 9.680 1.00 86.44 89 GLY A N 1
ATOM 717 C CA . GLY A 1 89 ? -10.114 -3.035 11.147 1.00 86.44 89 GLY A CA 1
ATOM 718 C C . GLY A 1 89 ? -10.433 -1.635 11.687 1.00 86.44 89 GLY A C 1
ATOM 719 O O . GLY A 1 89 ? -11.197 -1.490 12.650 1.00 86.44 89 GLY A O 1
ATOM 720 N N . GLY A 1 90 ? -9.921 -0.596 11.022 1.00 88.44 90 GLY A N 1
ATOM 721 C CA . GLY A 1 90 ? -10.218 0.804 11.318 1.00 88.44 90 GLY A CA 1
ATOM 722 C C . GLY A 1 90 ? -11.700 1.144 11.145 1.00 88.44 90 GLY A C 1
ATOM 723 O O . GLY A 1 90 ? -12.295 1.744 12.041 1.00 88.44 90 GLY A O 1
ATOM 724 N N . ALA A 1 91 ? -12.330 0.689 10.058 1.00 88.75 91 ALA A N 1
ATOM 725 C CA . ALA A 1 91 ? -13.756 0.902 9.808 1.00 88.75 91 ALA A CA 1
ATOM 726 C C . ALA A 1 91 ? -14.645 0.248 10.881 1.00 88.75 91 ALA A C 1
ATOM 728 O O . ALA A 1 91 ? -15.567 0.881 11.397 1.00 88.75 91 ALA A O 1
ATOM 729 N N . PHE A 1 92 ? -14.334 -0.985 11.296 1.00 90.44 92 PHE A N 1
ATOM 730 C CA . PHE A 1 92 ? -15.063 -1.639 12.389 1.00 90.44 92 PHE A CA 1
ATOM 731 C C . PHE A 1 92 ? -14.897 -0.888 13.720 1.00 90.44 92 PHE A C 1
ATOM 733 O O . PHE A 1 92 ? -15.855 -0.676 14.471 1.00 90.44 92 PHE A O 1
ATOM 740 N N . THR A 1 93 ? -13.678 -0.420 13.991 1.00 91.31 93 THR A N 1
ATOM 741 C CA . THR A 1 93 ? -13.371 0.405 15.165 1.00 91.31 93 THR A CA 1
ATOM 742 C C . THR A 1 93 ? -14.164 1.716 15.158 1.00 91.31 93 THR A C 1
ATOM 744 O O . THR A 1 93 ? -14.676 2.119 16.204 1.00 91.31 93 THR A O 1
ATOM 747 N N . ALA A 1 94 ? -14.339 2.350 13.992 1.00 90.06 94 ALA A N 1
ATOM 748 C CA . ALA A 1 94 ? -15.138 3.564 13.822 1.00 90.06 94 ALA A CA 1
ATOM 749 C C . ALA A 1 94 ? -16.575 3.380 14.321 1.00 90.06 94 ALA A C 1
ATOM 751 O O . ALA A 1 94 ? -17.085 4.181 15.110 1.00 90.06 94 ALA A O 1
ATOM 752 N N . THR A 1 95 ? -17.214 2.279 13.912 1.00 91.88 95 THR A N 1
ATOM 753 C CA . THR A 1 95 ? -18.579 1.952 14.332 1.00 91.88 95 THR A CA 1
ATOM 754 C C . THR A 1 95 ? -18.663 1.806 15.849 1.00 91.88 95 THR A C 1
ATOM 756 O O . THR A 1 95 ? -19.585 2.333 16.477 1.00 91.88 95 THR A O 1
ATOM 759 N N . LEU A 1 96 ? -17.682 1.145 16.471 1.00 93.25 96 LEU A N 1
ATOM 760 C CA . LEU A 1 96 ? -17.652 0.962 17.922 1.00 93.25 96 LEU A CA 1
ATOM 761 C C . LEU A 1 96 ? -17.382 2.261 18.695 1.00 93.25 96 LEU A C 1
ATOM 763 O O . LEU A 1 96 ? -17.993 2.462 19.753 1.00 93.25 96 LEU A O 1
ATOM 767 N N . LEU A 1 97 ? -16.520 3.143 18.177 1.00 90.19 97 LEU A N 1
ATOM 768 C CA . LEU A 1 97 ? -16.214 4.451 18.771 1.00 90.19 97 LEU A CA 1
ATOM 769 C C . LEU A 1 97 ? -17.442 5.367 18.820 1.00 90.19 97 LEU A C 1
ATOM 771 O O . LEU A 1 97 ? -17.572 6.151 19.759 1.00 90.19 97 LEU A O 1
ATOM 775 N N . ILE A 1 98 ? -18.369 5.229 17.868 1.00 90.69 98 ILE A N 1
ATOM 776 C CA . ILE A 1 98 ? -19.633 5.978 17.837 1.00 90.69 98 ILE A CA 1
ATOM 777 C C . ILE A 1 98 ? -20.714 5.271 18.668 1.00 90.69 98 ILE A C 1
ATOM 779 O O . ILE A 1 98 ? -21.383 5.892 19.498 1.00 90.69 98 ILE A O 1
ATOM 783 N N . ALA A 1 99 ? -20.878 3.956 18.500 1.00 92.56 99 ALA A N 1
ATOM 784 C CA . ALA A 1 99 ? -21.939 3.204 19.167 1.00 92.56 99 ALA A CA 1
ATOM 785 C C . ALA A 1 99 ? -21.752 3.137 20.694 1.00 92.56 99 ALA A C 1
ATOM 787 O O . ALA A 1 99 ? -22.718 3.251 21.452 1.00 92.56 99 ALA A O 1
ATOM 788 N N . THR A 1 100 ? -20.516 2.981 21.179 1.00 92.75 100 THR A N 1
ATOM 789 C CA . THR A 1 100 ? -20.234 2.768 22.611 1.00 92.75 100 THR A CA 1
ATOM 790 C C . THR A 1 100 ? -20.634 3.962 23.499 1.00 92.75 100 THR A C 1
ATOM 792 O O . THR A 1 100 ? -21.268 3.728 24.541 1.00 92.75 100 THR A O 1
ATOM 795 N N . PRO A 1 101 ? -20.346 5.230 23.129 1.00 90.62 101 PRO A N 1
ATOM 796 C CA . PRO A 1 101 ? -20.870 6.408 23.824 1.00 90.62 101 PRO A CA 1
ATOM 797 C C . PRO A 1 101 ? -22.398 6.536 23.766 1.00 90.62 101 PRO A C 1
ATOM 799 O O . PRO A 1 101 ? -23.012 6.872 24.780 1.00 90.62 101 PRO A O 1
ATOM 802 N N . LEU A 1 102 ? -23.031 6.221 22.629 1.00 90.94 102 LEU A N 1
ATOM 803 C CA . LEU A 1 102 ? -24.494 6.275 22.492 1.00 90.94 102 LEU A CA 1
ATOM 804 C C . LEU A 1 102 ? -25.185 5.278 23.431 1.00 90.94 102 LEU A C 1
ATOM 806 O O . LEU A 1 102 ? -26.118 5.637 24.156 1.00 90.94 102 LEU A O 1
ATOM 810 N N . ILE A 1 103 ? -24.660 4.049 23.513 1.00 92.38 103 ILE A N 1
ATOM 811 C CA . ILE A 1 103 ? -25.119 3.039 24.477 1.00 92.38 103 ILE A CA 1
ATOM 812 C C . ILE A 1 103 ? -24.963 3.568 25.908 1.00 92.38 103 ILE A C 1
ATOM 814 O O . ILE A 1 103 ? -25.862 3.379 26.729 1.00 92.38 103 ILE A O 1
ATOM 818 N N . ALA A 1 104 ? -23.860 4.262 26.215 1.00 89.56 104 ALA A N 1
ATOM 819 C CA . ALA A 1 104 ? -23.609 4.813 27.546 1.00 89.56 104 ALA A CA 1
ATOM 820 C C . ALA A 1 104 ? -24.661 5.855 27.965 1.00 89.56 104 ALA A C 1
ATOM 822 O O . ALA A 1 104 ? -25.128 5.832 29.109 1.00 89.56 104 ALA A O 1
ATOM 823 N N . LEU A 1 105 ? -25.065 6.739 27.045 1.00 88.75 105 LEU A N 1
ATOM 824 C CA . LEU A 1 105 ? -26.101 7.750 27.283 1.00 88.75 105 LEU A CA 1
ATOM 825 C C . LEU A 1 105 ? -27.474 7.107 27.546 1.00 88.75 105 LEU A C 1
ATOM 827 O O . LEU A 1 105 ? -28.175 7.506 28.481 1.00 88.75 105 LEU A O 1
ATOM 831 N N . GLY A 1 106 ? -27.816 6.044 26.810 1.00 87.69 106 GLY A N 1
ATOM 832 C CA . GLY A 1 106 ? -29.078 5.305 26.963 1.00 87.69 106 GLY A CA 1
ATOM 833 C C . GLY A 1 106 ? -29.231 4.525 28.281 1.00 87.69 106 GLY A C 1
ATOM 834 O O . GLY A 1 106 ? -30.334 4.107 28.639 1.00 87.69 106 GLY A O 1
ATOM 835 N N . ILE A 1 107 ? -28.159 4.335 29.064 1.00 90.75 107 ILE A N 1
ATOM 836 C CA . ILE A 1 107 ? -28.215 3.576 30.330 1.00 90.75 107 ILE A CA 1
ATOM 837 C C . ILE A 1 107 ? -29.108 4.258 31.377 1.00 90.75 107 ILE A C 1
ATOM 839 O O . ILE A 1 107 ? -29.752 3.567 32.172 1.00 90.75 107 ILE A O 1
ATOM 843 N N . LYS A 1 108 ? -29.138 5.598 31.437 1.00 86.19 108 LYS A N 1
ATOM 844 C CA . LYS A 1 108 ? -29.867 6.315 32.502 1.00 86.19 108 LYS A CA 1
ATOM 845 C C . LYS A 1 108 ? -31.384 6.127 32.373 1.00 86.19 108 LYS A C 1
ATOM 847 O O . LYS A 1 108 ? -32.055 5.962 33.395 1.00 86.19 108 LYS A O 1
ATOM 852 N N . THR A 1 109 ? -31.879 6.095 31.137 1.00 87.25 109 THR A N 1
ATOM 853 C CA . THR A 1 109 ? -33.302 6.068 30.766 1.00 87.25 109 THR A CA 1
ATOM 854 C C . THR A 1 109 ? -33.848 4.656 30.539 1.00 87.25 109 THR A C 1
ATOM 856 O O . THR A 1 109 ? -35.046 4.434 30.680 1.00 87.25 109 THR A O 1
ATOM 859 N N . SER A 1 110 ? -32.994 3.673 30.235 1.00 90.50 110 SER A N 1
ATOM 860 C CA . SER A 1 110 ? -33.443 2.316 29.906 1.00 90.50 110 SER A CA 1
ATOM 861 C C . SER A 1 110 ? -33.913 1.499 31.119 1.00 90.50 110 SER A C 1
ATOM 863 O O . SER A 1 110 ? -33.308 1.540 32.192 1.00 90.50 110 SER A O 1
ATOM 865 N N . LYS A 1 111 ? -34.934 0.650 30.918 1.00 91.81 111 LYS A N 1
ATOM 866 C CA . LYS A 1 111 ? -35.356 -0.393 31.876 1.00 91.81 111 LYS A CA 1
ATOM 867 C C . LYS A 1 111 ? -34.350 -1.559 31.956 1.00 91.81 111 LYS A C 1
ATOM 869 O O . LYS A 1 111 ? -34.223 -2.196 32.996 1.00 91.81 111 LYS A O 1
ATOM 874 N N . LYS A 1 112 ? -33.552 -1.803 30.905 1.00 93.56 112 LYS A N 1
ATOM 875 C CA . LYS A 1 112 ? -32.574 -2.912 30.814 1.00 93.56 112 LYS A CA 1
ATOM 876 C C . LYS A 1 112 ? -31.152 -2.503 31.247 1.00 93.56 112 LYS A C 1
ATOM 878 O O . LYS A 1 112 ? -30.162 -2.919 30.644 1.00 93.56 112 LYS A O 1
ATOM 883 N N . LYS A 1 113 ? -31.009 -1.708 32.318 1.00 91.88 113 LYS A N 1
ATOM 884 C CA . LYS A 1 113 ? -29.723 -1.089 32.737 1.00 91.88 113 LYS A CA 1
ATOM 885 C C . LYS A 1 113 ? -28.565 -2.080 32.896 1.00 91.88 113 LYS A C 1
ATOM 887 O O . LYS A 1 113 ? -27.431 -1.752 32.555 1.00 91.88 113 LYS A O 1
ATOM 892 N N . LYS A 1 114 ? -28.825 -3.281 33.428 1.00 92.62 114 LYS A N 1
ATOM 893 C CA . LYS A 1 114 ? -27.797 -4.320 33.639 1.00 92.62 114 LYS A CA 1
ATOM 894 C C . LYS A 1 114 ? -27.227 -4.830 32.310 1.00 92.62 114 LYS A C 1
ATOM 896 O O . LYS A 1 114 ? -26.012 -4.989 32.208 1.00 92.62 114 LYS A O 1
ATOM 901 N N . LEU A 1 115 ? -28.084 -5.017 31.302 1.00 92.50 115 LEU A N 1
ATOM 902 C CA . LEU A 1 115 ? -27.686 -5.436 29.959 1.00 92.50 115 LEU A CA 1
ATOM 903 C C . LEU A 1 115 ? -26.886 -4.334 29.258 1.00 92.50 115 LEU A C 1
ATOM 905 O O . LEU A 1 115 ? -25.760 -4.598 28.853 1.00 92.50 115 LEU A O 1
ATOM 909 N N . LEU A 1 116 ? -27.389 -3.092 29.204 1.00 93.50 116 LEU A N 1
ATOM 910 C CA . LEU A 1 116 ? -26.661 -1.997 28.541 1.00 93.50 116 LEU A CA 1
ATOM 911 C C . LEU A 1 116 ? -25.288 -1.737 29.179 1.00 93.50 116 LEU A C 1
ATOM 913 O O . LEU A 1 116 ? -24.319 -1.500 28.470 1.00 93.50 116 LEU A O 1
ATOM 917 N N . LYS A 1 117 ? -25.163 -1.849 30.509 1.00 92.56 117 LYS A N 1
ATOM 918 C CA . LYS A 1 117 ? -23.859 -1.762 31.190 1.00 92.56 117 LYS A CA 1
ATOM 919 C C . LYS A 1 117 ? -22.902 -2.887 30.793 1.00 92.56 117 LYS A C 1
ATOM 921 O O . LYS A 1 117 ? -21.693 -2.672 30.814 1.00 92.56 117 LYS A O 1
ATOM 926 N N . ARG A 1 118 ? -23.411 -4.093 30.514 1.00 94.62 118 ARG A N 1
ATOM 927 C CA . ARG A 1 118 ? -22.595 -5.215 30.028 1.00 94.62 118 ARG A CA 1
ATOM 928 C C . ARG A 1 118 ? -22.155 -4.949 28.592 1.00 94.62 118 ARG A C 1
ATOM 930 O O . ARG A 1 118 ? -20.960 -5.011 28.340 1.00 94.62 118 ARG A O 1
ATOM 937 N N . VAL A 1 119 ? -23.088 -4.574 27.716 1.00 95.50 119 VAL A N 1
ATOM 938 C CA . VAL A 1 119 ? -22.805 -4.252 26.310 1.00 95.50 119 VAL A CA 1
ATOM 939 C C . VAL A 1 119 ? -21.783 -3.120 26.206 1.00 95.50 119 VAL A C 1
ATOM 941 O O . VAL A 1 119 ? -20.760 -3.322 25.577 1.00 95.50 119 VAL A O 1
ATOM 944 N N . HIS A 1 120 ? -21.978 -1.996 26.905 1.00 94.56 120 HIS A N 1
ATOM 945 C CA . HIS A 1 120 ? -21.032 -0.871 26.911 1.00 94.56 120 HIS A CA 1
ATOM 946 C C . HIS A 1 120 ? -19.612 -1.272 27.350 1.00 94.56 120 HIS A C 1
ATOM 948 O O . HIS A 1 120 ? -18.626 -0.805 26.789 1.00 94.56 120 HIS A O 1
ATOM 954 N N . LYS A 1 121 ? -19.490 -2.145 28.360 1.00 93.69 121 LYS A N 1
ATOM 955 C CA . LYS A 1 121 ? -18.177 -2.625 28.815 1.00 93.69 121 LYS A CA 1
ATOM 956 C C . LYS A 1 121 ? -17.511 -3.524 27.778 1.00 93.69 121 LYS A C 1
ATOM 958 O O . LYS A 1 121 ? -16.340 -3.329 27.481 1.00 93.69 121 LYS A O 1
ATOM 963 N N . VAL A 1 122 ? -18.253 -4.493 27.241 1.00 95.56 122 VAL A N 1
ATOM 964 C CA . VAL A 1 122 ? -17.737 -5.420 26.224 1.00 95.56 122 VAL A CA 1
ATOM 965 C C . VAL A 1 122 ? -17.369 -4.663 24.951 1.00 95.56 122 VAL A C 1
ATOM 967 O O . VAL A 1 122 ? -16.282 -4.875 24.430 1.00 95.56 122 VAL A O 1
ATOM 970 N N . SER A 1 123 ? -18.209 -3.730 24.496 1.00 93.81 123 SER A N 1
ATOM 971 C CA . SER A 1 123 ? -17.919 -2.909 23.320 1.00 93.81 123 SER A CA 1
ATOM 972 C C . SER A 1 123 ? -16.688 -2.026 23.533 1.00 93.81 123 SER A C 1
ATOM 974 O O . SER A 1 123 ? -15.866 -1.918 22.630 1.00 93.81 123 SER A O 1
ATOM 976 N N . GLY A 1 124 ? -16.491 -1.473 24.736 1.00 93.38 124 GLY A N 1
ATOM 977 C CA . GLY A 1 124 ? -15.271 -0.743 25.091 1.00 93.38 124 GLY A CA 1
ATOM 978 C C . GLY A 1 124 ? -14.005 -1.607 25.022 1.00 93.38 124 GLY A C 1
ATOM 979 O O . GLY A 1 124 ? -13.008 -1.178 24.448 1.00 93.38 124 GLY A O 1
ATOM 980 N N . TYR A 1 125 ? -14.047 -2.840 25.541 1.00 94.69 125 TYR A N 1
ATOM 981 C CA . TYR A 1 125 ? -12.910 -3.767 25.444 1.00 94.69 125 TYR A CA 1
ATOM 982 C C . TYR A 1 125 ? -12.635 -4.217 24.008 1.00 94.69 125 TYR A C 1
ATOM 984 O O . TYR A 1 125 ? -11.477 -4.257 23.603 1.00 94.69 125 TYR A O 1
ATOM 992 N N . LEU A 1 126 ? -13.683 -4.503 23.230 1.00 95.12 126 LEU A N 1
ATOM 993 C CA . LEU A 1 126 ? -13.544 -4.819 21.809 1.00 95.12 126 LEU A CA 1
ATOM 994 C C . LEU A 1 126 ? -12.933 -3.644 21.042 1.00 95.12 126 LEU A C 1
ATOM 996 O O . LEU A 1 126 ? -12.026 -3.859 20.251 1.00 95.12 126 LEU A O 1
ATOM 1000 N N . THR A 1 127 ? -13.362 -2.409 21.321 1.00 94.00 127 THR A N 1
ATOM 1001 C CA . THR A 1 127 ? -12.786 -1.209 20.691 1.00 94.00 127 THR A CA 1
ATOM 1002 C C . THR A 1 127 ? -11.285 -1.136 20.950 1.00 94.00 127 THR A C 1
ATOM 1004 O O . THR A 1 127 ? -10.514 -0.975 20.013 1.00 94.00 127 THR A O 1
ATOM 1007 N N . LEU A 1 128 ? -10.858 -1.312 22.206 1.00 94.69 128 LEU A N 1
ATOM 1008 C CA . LEU A 1 128 ? -9.440 -1.279 22.563 1.00 94.69 128 LEU A CA 1
ATOM 1009 C C . LEU A 1 128 ? -8.646 -2.388 21.854 1.00 94.69 128 LEU A C 1
ATOM 1011 O O . LEU A 1 128 ? -7.579 -2.113 21.316 1.00 94.69 128 LEU A O 1
ATOM 1015 N N . LEU A 1 129 ? -9.191 -3.608 21.802 1.00 95.00 129 LEU A N 1
ATOM 1016 C CA . LEU A 1 129 ? -8.579 -4.737 21.097 1.00 95.00 129 LEU A CA 1
ATOM 1017 C C . LEU A 1 129 ? -8.400 -4.442 19.598 1.00 95.00 129 LEU A C 1
ATOM 1019 O O . LEU A 1 129 ? -7.298 -4.582 19.073 1.00 95.00 129 LEU A O 1
ATOM 1023 N N . PHE A 1 130 ? -9.465 -4.012 18.914 1.00 94.06 130 PHE A N 1
ATOM 1024 C CA . PHE A 1 130 ? -9.415 -3.703 17.483 1.00 94.06 130 PHE A CA 1
ATOM 1025 C C . PHE A 1 130 ? -8.517 -2.506 17.173 1.00 94.06 130 PHE A C 1
ATOM 1027 O O . PHE A 1 130 ? -7.804 -2.549 16.172 1.00 94.06 130 PHE A O 1
ATOM 1034 N N . MET A 1 131 ? -8.475 -1.483 18.033 1.00 94.00 131 MET A N 1
ATOM 1035 C CA . MET A 1 131 ? -7.496 -0.398 17.914 1.00 94.00 131 MET A CA 1
ATOM 1036 C C . MET A 1 131 ? -6.064 -0.925 18.009 1.00 94.00 131 MET A C 1
ATOM 1038 O O . MET A 1 131 ? -5.252 -0.575 17.162 1.00 94.00 131 MET A O 1
ATOM 1042 N N . THR A 1 132 ? -5.747 -1.788 18.981 1.00 93.69 132 THR A N 1
ATOM 1043 C CA . THR A 1 132 ? -4.398 -2.366 19.111 1.00 93.69 132 THR A CA 1
ATOM 1044 C C . THR A 1 132 ? -4.005 -3.170 17.874 1.00 93.69 132 THR A C 1
ATOM 1046 O O . THR A 1 132 ? -2.927 -2.955 17.327 1.00 93.69 132 THR A O 1
ATOM 1049 N N . VAL A 1 133 ? -4.888 -4.053 17.400 1.00 92.50 133 VAL A N 1
ATOM 1050 C CA . VAL A 1 133 ? -4.644 -4.859 16.193 1.00 92.50 133 VAL A CA 1
ATOM 1051 C C . VAL A 1 133 ? -4.489 -3.964 14.962 1.00 92.50 133 VAL A C 1
ATOM 1053 O O . VAL A 1 133 ? -3.584 -4.172 14.158 1.00 92.50 133 VAL A O 1
ATOM 1056 N N . SER A 1 134 ? -5.332 -2.940 14.826 1.00 91.75 134 SER A N 1
ATOM 1057 C CA . SER A 1 134 ? -5.280 -2.032 13.679 1.00 91.75 134 SER A CA 1
ATOM 1058 C C . SER A 1 134 ? -4.010 -1.187 13.702 1.00 91.75 134 SER A C 1
ATOM 1060 O O . SER A 1 134 ? -3.344 -1.106 12.680 1.00 91.75 134 SER A O 1
ATOM 1062 N N . ILE A 1 135 ? -3.621 -0.614 14.847 1.00 91.19 135 ILE A N 1
ATOM 1063 C CA . ILE A 1 135 ? -2.363 0.141 14.986 1.00 91.19 135 ILE A CA 1
ATOM 1064 C C . ILE A 1 135 ? -1.168 -0.758 14.670 1.00 91.19 135 ILE A C 1
ATOM 1066 O O . ILE A 1 135 ? -0.287 -0.341 13.930 1.00 91.19 135 ILE A O 1
ATOM 1070 N N . PHE A 1 136 ? -1.162 -2.004 15.147 1.00 90.12 136 PHE A N 1
ATOM 1071 C CA . PHE A 1 136 ? -0.115 -2.968 14.811 1.00 90.12 136 PHE A CA 1
ATOM 1072 C C . PHE A 1 136 ? -0.011 -3.207 13.297 1.00 90.12 136 PHE A C 1
ATOM 1074 O O . PHE A 1 136 ? 1.070 -3.069 12.733 1.00 90.12 136 PHE A O 1
ATOM 1081 N N . PHE A 1 137 ? -1.130 -3.480 12.615 1.00 85.06 137 PHE A N 1
ATOM 1082 C CA . PHE A 1 137 ? -1.133 -3.604 11.153 1.00 85.06 137 PHE A CA 1
ATOM 1083 C C . PHE A 1 137 ? -0.795 -2.294 10.435 1.00 85.06 137 PHE A C 1
ATOM 1085 O O . PHE A 1 137 ? -0.233 -2.347 9.351 1.00 85.06 137 PHE A O 1
ATOM 1092 N N . GLY A 1 138 ? -1.103 -1.137 11.023 1.00 84.19 138 GLY A N 1
ATOM 1093 C CA . GLY A 1 138 ? -0.713 0.169 10.491 1.00 84.19 138 GLY A CA 1
ATOM 1094 C C . GLY A 1 138 ? 0.799 0.375 10.556 1.00 84.19 138 GLY A C 1
ATOM 1095 O O . GLY A 1 138 ? 1.406 0.767 9.570 1.00 84.19 138 GLY A O 1
ATOM 1096 N N . LEU A 1 139 ? 1.429 0.027 11.679 1.00 85.88 139 LEU A N 1
ATOM 1097 C CA . LEU A 1 139 ? 2.886 0.086 11.838 1.00 85.88 139 LEU A CA 1
ATOM 1098 C C . LEU A 1 139 ? 3.611 -0.928 10.942 1.00 85.88 139 LEU A C 1
ATOM 1100 O O . LEU A 1 139 ? 4.669 -0.606 10.408 1.00 85.88 139 LEU A O 1
ATOM 1104 N N . LEU A 1 140 ? 3.033 -2.120 10.746 1.00 79.25 140 LEU A N 1
ATOM 1105 C CA . LEU A 1 140 ? 3.507 -3.086 9.748 1.00 79.25 140 LEU A CA 1
ATOM 1106 C C . LEU A 1 140 ? 3.382 -2.530 8.324 1.00 79.25 140 LEU A C 1
ATOM 1108 O O . LEU A 1 140 ? 4.316 -2.644 7.543 1.00 79.25 140 LEU A O 1
ATOM 1112 N N . PHE A 1 141 ? 2.240 -1.921 7.991 1.00 72.56 141 PHE A N 1
ATOM 1113 C CA . PHE A 1 141 ? 1.979 -1.353 6.665 1.00 72.56 141 PHE A CA 1
ATOM 1114 C C . PHE A 1 141 ? 2.919 -0.190 6.331 1.00 72.56 141 PHE A C 1
ATOM 1116 O O . PHE A 1 141 ? 3.325 -0.041 5.186 1.00 72.56 141 PHE A O 1
ATOM 1123 N N . VAL A 1 142 ? 3.299 0.603 7.333 1.00 72.56 142 VAL A N 1
ATOM 1124 C CA . VAL A 1 142 ? 4.289 1.680 7.188 1.00 72.56 142 VAL A CA 1
ATOM 1125 C C . VAL A 1 142 ? 5.725 1.144 7.311 1.00 72.56 142 VAL A C 1
ATOM 1127 O O . VAL A 1 142 ? 6.661 1.909 7.195 1.00 72.56 142 VAL A O 1
ATOM 1130 N N . GLY A 1 143 ? 5.955 -0.153 7.543 1.00 68.25 143 GLY A N 1
ATOM 1131 C CA . GLY A 1 143 ? 7.312 -0.721 7.579 1.00 68.25 143 GLY A CA 1
ATOM 1132 C C . GLY A 1 143 ? 8.143 -0.431 8.822 1.00 68.25 143 GLY A C 1
ATOM 1133 O O . GLY A 1 143 ? 9.312 -0.801 8.875 1.00 68.25 143 GLY A O 1
ATOM 1134 N N . LEU A 1 144 ? 7.557 0.188 9.849 1.00 72.38 144 LEU A N 1
ATOM 1135 C CA . LEU A 1 144 ? 8.239 0.430 11.126 1.00 72.38 144 LEU A CA 1
ATOM 1136 C C . LEU A 1 144 ? 8.477 -0.866 11.913 1.00 72.38 144 LEU A C 1
ATOM 1138 O O . LEU A 1 144 ? 9.305 -0.910 12.820 1.00 72.38 144 LEU A O 1
ATOM 1142 N N . ILE A 1 145 ? 7.740 -1.925 11.575 1.00 71.62 145 ILE A N 1
ATOM 1143 C CA . ILE A 1 145 ? 7.917 -3.271 12.112 1.00 71.62 145 ILE A CA 1
ATOM 1144 C C . ILE A 1 145 ? 8.153 -4.190 10.915 1.00 71.62 145 ILE A C 1
ATOM 1146 O O . ILE A 1 145 ? 7.247 -4.414 10.119 1.00 71.62 145 ILE A O 1
ATOM 1150 N N . ASN A 1 146 ? 9.366 -4.721 10.780 1.00 64.62 146 ASN A N 1
ATOM 1151 C CA . ASN A 1 146 ? 9.718 -5.604 9.673 1.00 64.62 146 ASN A CA 1
ATOM 1152 C C . ASN A 1 146 ? 9.665 -7.062 10.153 1.00 64.62 146 ASN A C 1
ATOM 1154 O O . ASN A 1 146 ? 10.368 -7.436 11.094 1.00 64.62 146 ASN A O 1
ATOM 1158 N N . ILE A 1 147 ? 8.804 -7.886 9.551 1.00 60.06 147 ILE A N 1
ATOM 1159 C CA . ILE A 1 147 ? 8.765 -9.327 9.834 1.00 60.06 147 ILE A CA 1
ATOM 1160 C C . ILE A 1 147 ? 9.766 -9.992 8.884 1.00 60.06 147 ILE A C 1
ATOM 1162 O O . ILE A 1 147 ? 9.607 -9.834 7.674 1.00 60.06 147 ILE A O 1
ATOM 1166 N N . PRO A 1 148 ? 10.774 -10.733 9.383 1.00 44.97 148 PRO A N 1
ATOM 1167 C CA . PRO A 1 148 ? 11.722 -11.420 8.517 1.00 44.97 148 PRO A CA 1
ATOM 1168 C C . PRO A 1 148 ? 10.969 -12.393 7.607 1.00 44.97 148 PRO A C 1
ATOM 1170 O O . PRO A 1 148 ? 10.273 -13.303 8.067 1.00 44.97 148 PRO A O 1
ATOM 1173 N N . GLU A 1 149 ? 11.077 -12.161 6.304 1.00 44.62 149 GLU A N 1
ATOM 1174 C CA . GLU A 1 149 ? 10.431 -12.969 5.283 1.00 44.62 149 GLU A CA 1
ATOM 1175 C C . GLU A 1 149 ? 11.048 -14.373 5.311 1.00 44.62 149 GLU A C 1
ATOM 1177 O O . GLU A 1 149 ? 12.268 -14.553 5.257 1.00 44.62 149 GLU A O 1
ATOM 1182 N N . LYS A 1 150 ? 10.207 -15.400 5.462 1.00 33.66 150 LYS A N 1
ATOM 1183 C CA . LYS A 1 150 ? 10.668 -16.787 5.461 1.00 33.66 150 LYS A CA 1
ATOM 1184 C C . LYS A 1 150 ? 11.111 -17.124 4.034 1.00 33.66 150 LYS A C 1
ATOM 1186 O O . LYS A 1 150 ? 10.258 -17.386 3.189 1.00 33.66 150 LYS A O 1
ATOM 1191 N N . LYS A 1 151 ? 12.428 -17.114 3.773 1.00 35.19 151 LYS A N 1
ATOM 1192 C CA . LYS A 1 151 ? 13.027 -17.601 2.517 1.00 35.19 151 LYS A CA 1
ATOM 1193 C C . LYS A 1 151 ? 12.428 -18.966 2.185 1.00 35.19 151 LYS A C 1
ATOM 1195 O O . LYS A 1 151 ? 12.620 -19.931 2.927 1.00 35.19 151 LYS A O 1
ATOM 1200 N N . LYS A 1 152 ? 11.690 -19.044 1.081 1.00 32.19 152 LYS A N 1
ATOM 1201 C CA . LYS A 1 152 ? 11.294 -20.319 0.491 1.00 32.19 152 LYS A CA 1
ATOM 1202 C C . LYS A 1 152 ? 12.513 -20.811 -0.288 1.00 32.19 152 LYS A C 1
ATOM 1204 O O . LYS A 1 152 ? 12.890 -20.216 -1.291 1.00 32.19 152 LYS A O 1
ATOM 1209 N N . SER A 1 153 ? 13.198 -21.806 0.263 1.00 37.88 153 SER A N 1
ATOM 1210 C CA . SER A 1 153 ? 14.377 -22.436 -0.327 1.00 37.88 153 SER A CA 1
ATOM 1211 C C . SER A 1 153 ? 14.012 -23.131 -1.639 1.00 37.88 153 SER A C 1
ATOM 1213 O O . SER A 1 153 ? 13.216 -24.064 -1.632 1.00 37.88 153 SER A O 1
ATOM 1215 N N . SER A 1 154 ? 14.575 -22.593 -2.721 1.00 39.06 154 SER A N 1
ATOM 1216 C CA . SER A 1 154 ? 15.152 -23.263 -3.893 1.00 39.06 154 SER A CA 1
ATOM 1217 C C . SER A 1 154 ? 14.749 -24.716 -4.174 1.00 39.06 154 SER A C 1
ATOM 1219 O O . SER A 1 154 ? 15.199 -25.616 -3.469 1.00 39.06 154 SER A O 1
ATOM 1221 N N . ASP A 1 155 ? 14.096 -24.929 -5.316 1.00 37.69 155 ASP A N 1
ATOM 1222 C CA . ASP A 1 155 ? 14.359 -26.102 -6.149 1.00 37.69 155 ASP A CA 1
ATOM 1223 C C . ASP A 1 155 ? 15.117 -25.606 -7.388 1.00 37.69 155 ASP A C 1
ATOM 1225 O O . ASP A 1 155 ? 14.578 -24.893 -8.233 1.00 37.69 155 ASP A O 1
ATOM 1229 N N . ILE A 1 156 ? 16.415 -25.910 -7.424 1.00 40.16 156 ILE A N 1
ATOM 1230 C CA . ILE A 1 156 ? 17.299 -25.684 -8.568 1.00 40.16 156 ILE A CA 1
ATOM 1231 C C . ILE A 1 156 ? 17.008 -26.816 -9.553 1.00 40.16 156 ILE A C 1
ATOM 1233 O O . ILE A 1 156 ? 17.322 -27.970 -9.269 1.00 40.16 156 ILE A O 1
ATOM 1237 N N . ALA A 1 157 ? 16.405 -26.496 -10.694 1.00 36.59 157 ALA A N 1
ATOM 1238 C CA . ALA A 1 157 ? 16.383 -27.384 -11.849 1.00 36.59 157 ALA A CA 1
ATOM 1239 C C . ALA A 1 157 ? 17.424 -26.888 -12.862 1.00 36.59 157 ALA A C 1
ATOM 1241 O O . ALA A 1 157 ? 17.464 -25.705 -13.195 1.00 36.59 157 ALA A O 1
ATOM 1242 N N . GLU A 1 158 ? 18.293 -27.805 -13.285 1.00 36.06 158 GLU A N 1
ATOM 1243 C CA . GLU A 1 158 ? 19.428 -27.593 -14.188 1.00 36.06 158 GLU A CA 1
ATOM 1244 C C . GLU A 1 158 ? 19.034 -26.994 -15.553 1.00 36.06 158 GLU A C 1
ATOM 1246 O O . GLU A 1 158 ? 17.947 -27.281 -16.070 1.00 36.06 158 GLU A O 1
ATOM 1251 N N . PRO A 1 159 ? 19.936 -26.234 -16.205 1.00 43.31 159 PRO A N 1
ATOM 1252 C CA . PRO A 1 159 ? 19.694 -25.715 -17.539 1.00 43.31 159 PRO A CA 1
ATOM 1253 C C . PRO A 1 159 ? 19.912 -26.811 -18.590 1.00 43.31 159 PRO A C 1
ATOM 1255 O O . PRO A 1 159 ? 20.994 -27.390 -18.706 1.00 43.31 159 PRO A O 1
ATOM 1258 N N . LYS A 1 160 ? 18.897 -27.056 -19.427 1.00 36.94 160 LYS A N 1
ATOM 1259 C CA . LYS A 1 160 ? 19.097 -27.729 -20.716 1.00 36.94 160 LYS A CA 1
ATOM 1260 C C . LYS A 1 160 ? 19.508 -26.697 -21.758 1.00 36.94 160 LYS A C 1
ATOM 1262 O O . LYS A 1 160 ? 18.710 -25.869 -22.182 1.00 36.94 160 LYS A O 1
ATOM 1267 N N . MET A 1 161 ? 20.769 -26.795 -22.159 1.00 35.34 161 MET A N 1
ATOM 1268 C CA . MET A 1 161 ? 21.396 -26.007 -23.210 1.00 35.34 161 MET A CA 1
ATOM 1269 C C . MET A 1 161 ? 20.886 -26.455 -24.588 1.00 35.34 161 MET A C 1
ATOM 1271 O O . MET A 1 161 ? 21.042 -27.616 -24.965 1.00 35.34 161 MET A O 1
ATOM 1275 N N . SER A 1 162 ? 20.288 -25.530 -25.339 1.00 33.88 162 SER A N 1
ATOM 1276 C CA . SER A 1 162 ? 20.065 -25.645 -26.783 1.00 33.88 162 SER A CA 1
ATOM 1277 C C . SER A 1 162 ? 20.613 -24.390 -27.453 1.00 33.88 162 SER A C 1
ATOM 1279 O O . SER A 1 162 ? 20.435 -23.281 -26.966 1.00 33.88 162 SER A O 1
ATOM 1281 N N . SER A 1 163 ? 21.345 -24.617 -28.532 1.00 34.62 163 SER A N 1
ATOM 1282 C CA . SER A 1 163 ? 22.411 -23.795 -29.095 1.00 34.62 163 SER A CA 1
ATOM 1283 C C . SER A 1 163 ? 21.984 -22.668 -30.055 1.00 34.62 163 SER A C 1
ATOM 1285 O O . SER A 1 163 ? 20.993 -22.827 -30.764 1.00 34.62 163 SER A O 1
ATOM 1287 N N . LEU A 1 164 ? 22.904 -21.692 -30.198 1.00 40.53 164 LEU A N 1
ATOM 1288 C CA . LEU A 1 164 ? 23.176 -20.762 -31.323 1.00 40.53 164 LEU A CA 1
ATOM 1289 C C . LEU A 1 164 ? 22.451 -19.398 -31.350 1.00 40.53 164 LEU A C 1
ATOM 1291 O O . LEU A 1 164 ? 21.450 -19.257 -32.038 1.00 40.53 164 LEU A O 1
ATOM 1295 N N . THR A 1 165 ? 23.022 -18.388 -30.676 1.00 36.91 165 THR A N 1
ATOM 1296 C CA . THR A 1 165 ? 23.783 -17.235 -31.240 1.00 36.91 165 THR A CA 1
ATOM 1297 C C . THR A 1 165 ? 24.232 -16.341 -30.073 1.00 36.91 165 THR A C 1
ATOM 1299 O O . THR A 1 165 ? 23.406 -15.978 -29.244 1.00 36.91 165 THR A O 1
ATOM 1302 N N . GLU A 1 166 ? 25.528 -16.031 -29.959 1.00 45.47 166 GLU A N 1
ATOM 1303 C CA . GLU A 1 166 ? 26.085 -15.212 -28.868 1.00 45.47 166 GLU A CA 1
ATOM 1304 C C . GLU A 1 166 ? 25.621 -13.749 -28.965 1.00 45.47 166 GLU A C 1
ATOM 1306 O O . GLU A 1 166 ? 26.201 -12.940 -29.685 1.00 45.47 166 GLU A O 1
ATOM 1311 N N . GLN A 1 167 ? 24.585 -13.417 -28.199 1.00 45.16 167 GLN A N 1
ATOM 1312 C CA . GLN A 1 167 ? 24.389 -12.102 -27.595 1.00 45.16 167 GLN A CA 1
ATOM 1313 C C . GLN A 1 167 ? 24.394 -12.340 -26.083 1.00 45.16 167 GLN A C 1
ATOM 1315 O O . GLN A 1 167 ? 23.712 -13.245 -25.598 1.00 45.16 167 GLN A O 1
ATOM 1320 N N . THR A 1 168 ? 25.225 -11.614 -25.334 1.00 60.25 168 THR A N 1
ATOM 1321 C CA . THR A 1 168 ? 25.351 -11.747 -23.873 1.00 60.25 168 THR A CA 1
ATOM 1322 C C . THR A 1 168 ? 24.133 -11.136 -23.186 1.00 60.25 168 THR A C 1
ATOM 1324 O O . THR A 1 168 ? 24.203 -10.060 -22.604 1.00 60.25 168 THR A O 1
ATOM 1327 N N . VAL A 1 169 ? 22.997 -11.811 -23.308 1.00 79.38 169 VAL A N 1
ATOM 1328 C CA . VAL A 1 169 ? 21.737 -11.416 -22.690 1.00 79.38 169 VAL A CA 1
ATOM 1329 C C . VAL A 1 169 ? 21.758 -11.862 -21.228 1.00 79.38 169 VAL A C 1
ATOM 1331 O O . VAL A 1 169 ? 21.872 -13.056 -20.936 1.00 79.38 169 VAL A O 1
ATOM 1334 N N . ASN A 1 170 ? 21.658 -10.910 -20.301 1.00 92.75 170 ASN A N 1
ATOM 1335 C CA . ASN A 1 170 ? 21.591 -11.201 -18.873 1.00 92.75 170 ASN A CA 1
ATOM 1336 C C . ASN A 1 170 ? 20.157 -11.575 -18.490 1.00 92.75 170 ASN A C 1
ATOM 1338 O O . ASN A 1 170 ? 19.205 -10.980 -18.994 1.00 92.75 170 ASN A O 1
ATOM 1342 N N . THR A 1 171 ? 19.979 -12.553 -17.598 1.00 95.31 171 THR A N 1
ATOM 1343 C CA . THR A 1 171 ? 18.641 -12.966 -17.152 1.00 95.31 171 THR A CA 1
ATOM 1344 C C . THR A 1 171 ? 18.623 -13.393 -15.689 1.00 95.31 171 THR A C 1
ATOM 1346 O O . THR A 1 171 ? 19.558 -14.022 -15.190 1.00 95.31 171 THR A O 1
ATOM 1349 N N . VAL A 1 172 ? 17.532 -13.080 -14.994 1.00 95.75 172 VAL A N 1
ATOM 1350 C CA . VAL A 1 172 ? 17.271 -13.509 -13.618 1.00 95.75 172 VAL A CA 1
ATOM 1351 C C . VAL A 1 172 ? 15.787 -13.814 -13.444 1.00 95.75 172 VAL A C 1
ATOM 1353 O O . VAL A 1 172 ? 14.938 -13.216 -14.096 1.00 95.75 172 VAL A O 1
ATOM 1356 N N . THR A 1 173 ? 15.443 -14.759 -12.566 1.00 96.31 173 THR A N 1
ATOM 1357 C CA . THR A 1 173 ? 14.042 -15.036 -12.213 1.00 96.31 173 THR A CA 1
ATOM 1358 C C . THR A 1 173 ? 13.836 -14.920 -10.711 1.00 96.31 173 THR A C 1
ATOM 1360 O O . THR A 1 173 ? 14.455 -15.641 -9.928 1.00 96.31 173 THR A O 1
ATOM 1363 N N . VAL A 1 174 ? 12.941 -14.021 -10.304 1.00 93.62 174 VAL A N 1
ATOM 1364 C CA . VAL A 1 174 ? 12.644 -13.708 -8.903 1.00 93.62 174 VAL A CA 1
ATOM 1365 C C . VAL A 1 174 ? 11.135 -13.714 -8.703 1.00 93.62 174 VAL A C 1
ATOM 1367 O O . VAL A 1 174 ? 10.402 -13.014 -9.388 1.00 93.62 174 VAL A O 1
ATOM 1370 N N . SER A 1 175 ? 10.649 -14.516 -7.753 1.00 91.06 175 SER A N 1
ATOM 1371 C CA . SER A 1 175 ? 9.218 -14.593 -7.409 1.00 91.06 175 SER A CA 1
ATOM 1372 C C . SER A 1 175 ? 8.275 -14.849 -8.600 1.00 91.06 175 SER A C 1
ATOM 1374 O O . SER A 1 175 ? 7.124 -14.421 -8.579 1.00 91.06 175 SER A O 1
ATOM 1376 N N . GLY A 1 176 ? 8.750 -15.586 -9.612 1.00 92.62 176 GLY A N 1
ATOM 1377 C CA . GLY A 1 176 ? 7.987 -15.912 -10.823 1.00 92.62 176 GLY A CA 1
ATOM 1378 C C . GLY A 1 176 ? 8.006 -14.831 -11.907 1.00 92.62 176 GLY A C 1
ATOM 1379 O O . GLY A 1 176 ? 7.272 -14.966 -12.878 1.00 92.62 176 GLY A O 1
ATOM 1380 N N . ILE A 1 177 ? 8.825 -13.788 -11.738 1.00 97.75 177 ILE A N 1
ATOM 1381 C CA . ILE A 1 177 ? 9.084 -12.750 -12.739 1.00 97.75 177 ILE A CA 1
ATOM 1382 C C . ILE A 1 177 ? 10.463 -13.016 -13.329 1.00 97.75 177 ILE A C 1
ATOM 1384 O O . ILE A 1 177 ? 11.450 -13.059 -12.591 1.00 97.75 177 ILE A O 1
ATOM 1388 N N . THR A 1 178 ? 10.524 -13.208 -14.639 1.00 98.06 178 THR A N 1
ATOM 1389 C CA . THR A 1 178 ? 11.766 -13.303 -15.399 1.00 98.06 178 THR A CA 1
ATOM 1390 C C . THR A 1 178 ? 12.109 -11.922 -15.935 1.00 98.06 178 THR A C 1
ATOM 1392 O O . THR A 1 178 ? 11.314 -11.316 -16.649 1.00 98.06 178 THR A O 1
ATOM 1395 N N . PHE A 1 179 ? 13.287 -11.431 -15.567 1.00 98.06 179 PHE A N 1
ATOM 1396 C CA . PHE A 1 179 ? 13.850 -10.178 -16.041 1.00 98.06 179 PHE A CA 1
ATOM 1397 C C . PHE A 1 179 ? 15.071 -10.463 -16.886 1.00 98.06 179 PHE A C 1
ATOM 1399 O O . PHE A 1 179 ? 16.009 -11.123 -16.439 1.00 98.06 179 PHE A O 1
ATOM 1406 N N . THR A 1 180 ? 15.030 -9.956 -18.106 1.00 97.88 180 THR A N 1
ATOM 1407 C CA . THR A 1 180 ? 16.066 -10.133 -19.108 1.00 97.88 180 THR A CA 1
ATOM 1408 C C . THR A 1 180 ? 16.490 -8.763 -19.596 1.00 97.88 180 THR A C 1
ATOM 1410 O O . THR A 1 180 ? 15.621 -7.967 -19.941 1.00 97.88 180 THR A O 1
ATOM 1413 N N . TRP A 1 181 ? 17.788 -8.477 -19.624 1.00 96.06 181 TRP A N 1
ATOM 1414 C CA . TRP A 1 181 ? 18.283 -7.169 -20.044 1.00 96.06 181 TRP A CA 1
ATOM 1415 C C . TRP A 1 181 ? 19.589 -7.244 -20.829 1.00 96.06 181 TRP A C 1
ATOM 1417 O O . TRP A 1 181 ? 20.389 -8.174 -20.680 1.00 96.06 181 TRP A O 1
ATOM 1427 N N 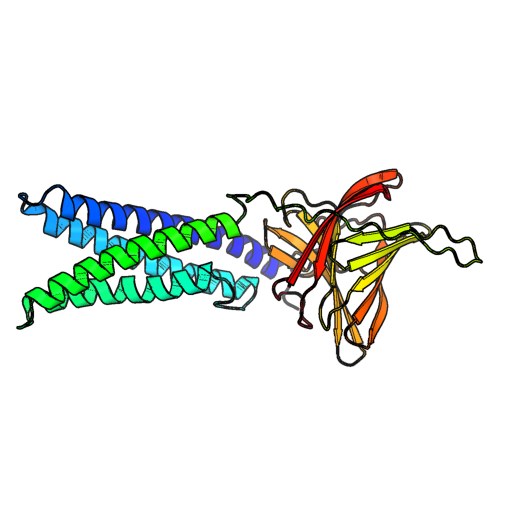. GLU A 1 182 ? 19.802 -6.217 -21.641 1.00 94.31 182 GLU A N 1
ATOM 1428 C CA . GLU A 1 182 ? 21.035 -5.955 -22.372 1.00 94.31 182 GLU A CA 1
ATOM 1429 C C . GLU A 1 182 ? 21.353 -4.457 -22.312 1.00 94.31 182 GLU A C 1
ATOM 1431 O O . GLU A 1 182 ? 20.456 -3.613 -22.365 1.00 94.31 182 GLU A O 1
ATOM 1436 N N . ILE A 1 183 ? 22.640 -4.124 -22.194 1.00 93.50 183 ILE A N 1
ATOM 1437 C CA . ILE A 1 183 ? 23.107 -2.740 -22.260 1.00 93.50 183 ILE A CA 1
ATOM 1438 C C . ILE A 1 183 ? 23.588 -2.441 -23.680 1.00 93.50 183 ILE A C 1
ATOM 1440 O O . ILE A 1 183 ? 24.621 -2.956 -24.110 1.00 93.50 183 ILE A O 1
ATOM 1444 N N . ILE A 1 184 ? 22.862 -1.577 -24.388 1.00 91.88 184 ILE A N 1
ATOM 1445 C CA . ILE A 1 184 ? 23.133 -1.197 -25.778 1.00 91.88 184 ILE A CA 1
ATOM 1446 C C . ILE A 1 184 ? 23.405 0.305 -25.828 1.00 91.88 184 ILE A C 1
ATOM 1448 O O . ILE A 1 184 ? 22.498 1.126 -25.693 1.00 91.88 184 ILE A O 1
ATOM 1452 N N . GLY A 1 185 ? 24.671 0.683 -26.030 1.00 91.94 185 GLY A N 1
ATOM 1453 C CA . GLY A 1 185 ? 25.064 2.091 -25.928 1.00 91.94 185 GLY A CA 1
ATOM 1454 C C . GLY A 1 185 ? 24.691 2.643 -24.552 1.00 91.94 185 GLY A C 1
ATOM 1455 O O . GLY A 1 185 ? 24.953 1.989 -23.547 1.00 91.94 185 GLY A O 1
ATOM 1456 N N . ASP A 1 186 ? 24.050 3.805 -24.496 1.00 93.69 186 ASP A N 1
ATOM 1457 C CA . ASP A 1 186 ? 23.666 4.455 -23.234 1.00 93.69 186 ASP A CA 1
ATOM 1458 C C . ASP A 1 186 ? 22.272 4.048 -22.731 1.00 93.69 186 ASP A C 1
ATOM 1460 O O . ASP A 1 186 ? 21.665 4.758 -21.932 1.00 93.69 186 ASP A O 1
ATOM 1464 N N . TYR A 1 187 ? 21.767 2.895 -23.178 1.00 95.00 187 TYR A N 1
ATOM 1465 C CA . TYR A 1 187 ? 20.445 2.393 -22.825 1.00 95.00 187 TYR A CA 1
ATOM 1466 C C . TYR A 1 187 ? 20.488 0.968 -22.279 1.00 95.00 187 TYR A C 1
ATOM 1468 O O . TYR A 1 187 ? 21.300 0.140 -22.696 1.00 95.00 187 TYR A O 1
ATOM 1476 N N . MET A 1 188 ? 19.552 0.678 -21.382 1.00 95.31 188 MET A N 1
ATOM 1477 C CA . MET A 1 188 ? 19.161 -0.670 -21.000 1.00 95.31 188 MET A CA 1
ATOM 1478 C C . MET A 1 188 ? 17.898 -1.046 -21.773 1.00 95.31 188 MET A C 1
ATOM 1480 O O . MET A 1 188 ? 16.859 -0.414 -21.594 1.00 95.31 188 MET A O 1
ATOM 1484 N N . GLU A 1 189 ? 17.971 -2.092 -22.592 1.00 97.19 189 GLU A N 1
ATOM 1485 C CA . GLU A 1 189 ? 16.785 -2.746 -23.144 1.00 97.19 189 GLU A CA 1
ATOM 1486 C C . GLU A 1 189 ? 16.422 -3.941 -22.277 1.00 97.19 189 GLU A C 1
ATOM 1488 O O . GLU A 1 189 ? 17.253 -4.807 -22.001 1.00 97.19 189 GLU A O 1
ATOM 1493 N N . ALA A 1 190 ? 15.174 -3.976 -21.829 1.00 97.25 190 ALA A N 1
ATOM 1494 C CA . ALA A 1 190 ? 14.700 -4.901 -20.821 1.00 97.25 190 ALA A CA 1
ATOM 1495 C C . ALA A 1 190 ? 13.405 -5.592 -21.248 1.00 97.25 190 ALA A C 1
ATOM 1497 O O . ALA A 1 190 ? 12.547 -5.022 -21.921 1.00 97.25 190 ALA A O 1
ATOM 1498 N N . THR A 1 191 ? 13.250 -6.837 -20.810 1.00 98.44 191 THR A N 1
ATOM 1499 C CA . THR A 1 191 ? 12.024 -7.625 -20.913 1.00 98.44 191 THR A CA 1
ATOM 1500 C C . THR A 1 191 ? 11.648 -8.150 -19.536 1.00 98.44 191 THR A C 1
ATOM 1502 O O . THR A 1 191 ? 12.472 -8.773 -18.863 1.00 98.44 191 THR A O 1
ATOM 1505 N N . LEU A 1 192 ? 10.393 -7.943 -19.144 1.00 98.19 192 LEU A N 1
ATOM 1506 C CA . LEU A 1 192 ? 9.782 -8.585 -17.985 1.00 98.19 192 LEU A CA 1
ATOM 1507 C C . LEU A 1 192 ? 8.717 -9.568 -18.453 1.00 98.19 192 LEU A C 1
ATOM 1509 O O . LEU A 1 192 ? 7.913 -9.243 -19.323 1.00 98.19 192 LEU A O 1
ATOM 1513 N N . GLU A 1 193 ? 8.697 -10.753 -17.854 1.00 98.12 193 GLU A N 1
ATOM 1514 C CA . GLU A 1 193 ? 7.718 -11.804 -18.133 1.00 98.12 193 GLU A CA 1
ATOM 1515 C C . GLU A 1 193 ? 7.265 -12.465 -16.828 1.00 98.12 193 GLU A C 1
ATOM 1517 O O . GLU A 1 193 ? 8.096 -12.838 -15.999 1.00 98.12 193 GLU A O 1
ATOM 1522 N N . ALA A 1 194 ? 5.955 -12.639 -16.632 1.00 97.56 194 ALA A N 1
ATOM 1523 C CA . ALA A 1 194 ? 5.425 -13.389 -15.492 1.00 97.56 194 ALA A CA 1
ATOM 1524 C C . ALA A 1 194 ? 4.074 -14.051 -15.796 1.00 97.56 194 ALA A C 1
ATOM 1526 O O . ALA A 1 194 ? 3.313 -13.595 -16.647 1.00 97.56 194 ALA A O 1
ATOM 1527 N N . GLU A 1 195 ? 3.739 -15.114 -15.055 1.00 96.75 195 GLU A N 1
ATOM 1528 C CA . GLU A 1 195 ? 2.423 -15.772 -15.119 1.00 96.75 195 GLU A CA 1
ATOM 1529 C C . GLU A 1 195 ? 1.347 -14.952 -14.387 1.00 96.75 195 GLU A C 1
ATOM 1531 O O . GLU A 1 195 ? 0.961 -15.241 -13.247 1.00 96.75 195 GLU A O 1
ATOM 1536 N N . THR A 1 196 ? 0.880 -13.898 -15.050 1.00 96.31 196 THR A N 1
ATOM 1537 C CA . THR A 1 196 ? -0.231 -13.059 -14.611 1.00 96.31 196 THR A CA 1
ATOM 1538 C C . THR A 1 196 ? -1.062 -12.545 -15.795 1.00 96.31 196 THR A C 1
ATOM 1540 O O . THR A 1 196 ? -0.693 -12.750 -16.948 1.00 96.31 196 THR A O 1
ATOM 1543 N N . GLU A 1 197 ? -2.221 -11.968 -15.476 1.00 95.00 197 GLU A N 1
ATOM 1544 C CA . GLU A 1 197 ? -3.156 -11.273 -16.381 1.00 95.00 197 GLU A CA 1
ATOM 1545 C C . GLU A 1 197 ? -3.259 -9.803 -15.924 1.00 95.00 197 GLU A C 1
ATOM 1547 O O . GLU A 1 197 ? -4.325 -9.325 -15.546 1.00 95.00 197 GLU A O 1
ATOM 1552 N N . GLY A 1 198 ? -2.118 -9.173 -15.662 1.00 96.62 198 GLY A N 1
ATOM 1553 C CA . GLY A 1 198 ? -2.069 -7.887 -14.982 1.00 96.62 198 GLY A CA 1
ATOM 1554 C C . GLY A 1 198 ? -0.668 -7.310 -14.962 1.00 96.62 198 GLY A C 1
ATOM 1555 O O . GLY A 1 198 ? 0.234 -7.794 -15.642 1.00 96.62 198 GLY A O 1
ATOM 1556 N N . TRP A 1 199 ? -0.464 -6.283 -14.144 1.00 98.06 199 TRP A N 1
ATOM 1557 C CA . TRP A 1 199 ? 0.809 -5.572 -14.145 1.00 98.06 199 TRP A CA 1
ATOM 1558 C C . TRP A 1 199 ? 2.003 -6.394 -13.634 1.00 98.06 199 TRP A C 1
ATOM 1560 O O . TRP A 1 199 ? 1.879 -7.238 -12.741 1.00 98.06 199 TRP A O 1
ATOM 1570 N N . ILE A 1 200 ? 3.181 -6.096 -14.180 1.00 98.44 200 ILE A N 1
ATOM 1571 C CA . ILE A 1 200 ? 4.506 -6.570 -13.770 1.00 98.44 200 ILE A CA 1
ATOM 1572 C C . ILE A 1 200 ? 5.444 -5.369 -13.631 1.00 98.44 200 ILE A C 1
ATOM 1574 O O . ILE A 1 200 ? 5.320 -4.402 -14.378 1.00 98.44 200 ILE A O 1
ATOM 1578 N N . ALA A 1 201 ? 6.352 -5.407 -12.656 1.00 98.31 201 ALA A N 1
ATOM 1579 C CA . ALA A 1 201 ? 7.214 -4.270 -12.358 1.00 98.31 201 ALA A CA 1
ATOM 1580 C C . ALA A 1 201 ? 8.598 -4.658 -11.845 1.00 98.31 201 ALA A C 1
ATOM 1582 O O . ALA A 1 201 ? 8.765 -5.693 -11.181 1.00 98.31 201 ALA A O 1
ATOM 1583 N N . ILE A 1 202 ? 9.547 -3.748 -12.070 1.00 98.38 202 ILE A N 1
ATOM 1584 C CA . ILE A 1 202 ? 10.819 -3.683 -11.349 1.00 98.38 202 ILE A CA 1
ATOM 1585 C C . ILE A 1 202 ? 10.971 -2.344 -10.641 1.00 98.38 202 ILE A C 1
ATOM 1587 O O . ILE A 1 202 ? 10.399 -1.359 -11.083 1.00 98.38 202 ILE A O 1
ATOM 1591 N N . GLY A 1 203 ? 11.731 -2.328 -9.547 1.00 97.88 203 GLY A N 1
ATOM 1592 C CA . GLY A 1 203 ? 12.136 -1.109 -8.844 1.00 97.88 203 GLY A CA 1
ATOM 1593 C C . GLY A 1 203 ? 13.640 -1.084 -8.623 1.00 97.88 203 GLY A C 1
ATOM 1594 O O . GLY A 1 203 ? 14.171 -1.974 -7.954 1.00 97.88 203 GLY A O 1
ATOM 1595 N N . LEU A 1 204 ? 14.324 -0.097 -9.179 1.00 97.69 204 LEU A N 1
ATOM 1596 C CA . LEU A 1 204 ? 15.768 0.054 -9.165 1.00 97.69 204 LEU A CA 1
ATOM 1597 C C . LEU A 1 204 ? 16.220 0.824 -7.924 1.00 97.69 204 LEU A C 1
ATOM 1599 O O . LEU A 1 204 ? 15.630 1.828 -7.538 1.00 97.69 204 LEU A O 1
ATOM 1603 N N . ASN A 1 205 ? 17.282 0.320 -7.300 1.00 96.69 205 ASN A N 1
ATOM 1604 C CA . ASN A 1 205 ? 18.045 0.971 -6.238 1.00 96.69 205 ASN A CA 1
ATOM 1605 C C . ASN A 1 205 ? 17.214 1.592 -5.082 1.00 96.69 205 ASN A C 1
ATOM 1607 O O . ASN A 1 205 ? 17.408 2.756 -4.736 1.00 96.69 205 ASN A O 1
ATOM 1611 N N . PRO A 1 206 ? 16.311 0.830 -4.428 1.00 96.62 206 PRO A N 1
ATOM 1612 C CA . PRO A 1 206 ? 15.531 1.339 -3.301 1.00 96.62 206 PRO A CA 1
ATOM 1613 C C . PRO A 1 206 ? 16.415 1.743 -2.114 1.00 96.62 206 PRO A C 1
ATOM 1615 O O . PRO A 1 206 ? 17.289 0.977 -1.695 1.00 96.62 206 PRO A O 1
ATOM 1618 N N . GLU A 1 207 ? 16.082 2.855 -1.459 1.00 91.62 207 GLU A N 1
ATOM 1619 C CA . GLU A 1 207 ? 16.681 3.245 -0.177 1.00 91.62 207 GLU A CA 1
ATOM 1620 C C . GLU A 1 207 ? 16.156 2.363 0.965 1.00 91.62 207 GLU A C 1
ATOM 1622 O O . GLU A 1 207 ? 16.916 1.759 1.730 1.00 91.62 207 GLU A O 1
ATOM 1627 N N . GLN A 1 208 ? 14.827 2.273 1.091 1.00 87.44 208 GLN A N 1
ATOM 1628 C CA . GLN A 1 208 ? 14.177 1.490 2.137 1.00 87.44 208 GLN A CA 1
ATOM 1629 C C . GLN A 1 208 ? 12.800 0.979 1.710 1.00 87.44 208 GLN A C 1
ATOM 1631 O O . GLN A 1 208 ? 11.856 1.739 1.523 1.00 87.44 208 GLN A O 1
ATOM 1636 N N . MET A 1 209 ? 12.637 -0.347 1.677 1.00 89.94 209 MET A N 1
ATOM 1637 C CA . MET A 1 209 ? 11.432 -0.980 1.126 1.00 89.94 209 MET A CA 1
ATOM 1638 C C . MET A 1 209 ? 11.158 -0.459 -0.290 1.00 89.94 209 MET A C 1
ATOM 1640 O O . MET A 1 209 ? 12.001 -0.706 -1.138 1.00 89.94 209 MET A O 1
ATOM 1644 N N . MET A 1 210 ? 10.030 0.210 -0.548 1.00 94.19 210 MET A N 1
ATOM 1645 C CA . MET A 1 210 ? 9.769 0.856 -1.840 1.00 94.19 210 MET A CA 1
ATOM 1646 C C . MET A 1 210 ? 10.344 2.268 -1.919 1.00 94.19 210 MET A C 1
ATOM 1648 O O . MET A 1 210 ? 10.507 2.769 -3.019 1.00 94.19 210 MET A O 1
ATOM 1652 N N . GLN A 1 211 ? 10.640 2.901 -0.779 1.00 89.88 211 GLN A N 1
ATOM 1653 C CA . GLN A 1 211 ? 11.050 4.296 -0.737 1.00 89.88 211 GLN A CA 1
ATOM 1654 C C . GLN A 1 211 ? 12.340 4.501 -1.521 1.00 89.88 211 GLN A C 1
ATOM 1656 O O . GLN A 1 211 ? 13.317 3.774 -1.316 1.00 89.88 211 GLN A O 1
ATOM 1661 N N . GLY A 1 212 ? 12.319 5.520 -2.370 1.00 92.50 212 GLY A N 1
ATOM 1662 C CA . GLY A 1 212 ? 13.443 5.915 -3.190 1.00 92.50 212 GLY A CA 1
ATOM 1663 C C . GLY A 1 212 ? 13.746 4.967 -4.336 1.00 92.50 212 GLY A C 1
ATOM 1664 O O . GLY A 1 212 ? 14.808 5.114 -4.904 1.00 92.50 212 GLY A O 1
ATOM 1665 N N . ALA A 1 213 ? 12.901 3.982 -4.651 1.00 97.50 213 ALA A N 1
ATOM 1666 C C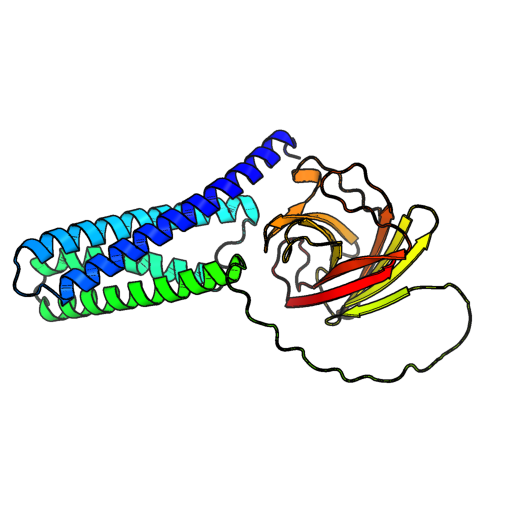A . ALA A 1 213 ? 13.115 3.154 -5.835 1.00 97.50 213 ALA A CA 1
ATOM 1667 C C . ALA A 1 213 ? 12.612 3.861 -7.102 1.00 97.50 213 ALA A C 1
ATOM 1669 O O . ALA A 1 213 ? 11.573 4.510 -7.048 1.00 97.50 213 ALA A O 1
ATOM 1670 N N . ASP A 1 214 ? 13.306 3.657 -8.211 1.00 97.50 214 ASP A N 1
ATOM 1671 C CA . ASP A 1 214 ? 12.897 4.040 -9.571 1.00 97.50 214 ASP A CA 1
ATOM 1672 C C . ASP A 1 214 ? 12.143 2.841 -10.175 1.00 97.50 214 ASP A C 1
ATOM 1674 O O . ASP A 1 214 ? 12.715 1.760 -10.355 1.00 97.50 214 ASP A O 1
ATOM 1678 N N . PHE A 1 215 ? 10.821 2.950 -10.307 1.00 98.06 215 PHE A N 1
ATOM 1679 C CA . PHE A 1 215 ? 9.932 1.865 -10.707 1.00 98.06 215 PHE A CA 1
ATOM 1680 C C . PHE A 1 215 ? 9.508 1.977 -12.162 1.00 98.06 215 PHE A C 1
ATOM 1682 O O . PHE A 1 215 ? 8.864 2.929 -12.571 1.00 98.06 215 PHE A O 1
ATOM 1689 N N . ILE A 1 216 ? 9.658 0.863 -12.872 1.00 98.31 216 ILE A N 1
ATOM 1690 C CA . ILE A 1 216 ? 9.031 0.651 -14.170 1.00 98.31 216 ILE A CA 1
ATOM 1691 C C . ILE A 1 216 ? 7.903 -0.354 -13.973 1.00 98.31 216 ILE A C 1
ATOM 1693 O O . ILE A 1 216 ? 8.153 -1.528 -13.671 1.00 98.31 216 ILE A O 1
ATOM 1697 N N . ILE A 1 217 ? 6.660 0.099 -14.135 1.00 98.44 217 ILE A N 1
ATOM 1698 C CA . ILE A 1 217 ? 5.450 -0.719 -13.975 1.00 98.44 217 ILE A CA 1
ATOM 1699 C C . ILE A 1 217 ? 4.751 -0.817 -15.323 1.00 98.44 217 ILE A C 1
ATOM 1701 O O . ILE A 1 217 ? 4.486 0.200 -15.952 1.00 98.44 217 ILE A O 1
ATOM 1705 N N . GLY A 1 218 ? 4.378 -2.019 -15.762 1.00 98.12 218 GLY A N 1
ATOM 1706 C CA . GLY A 1 218 ? 3.607 -2.154 -16.993 1.00 98.12 218 GLY A CA 1
ATOM 1707 C C . GLY A 1 218 ? 2.654 -3.334 -17.037 1.00 98.12 218 GLY A C 1
ATOM 1708 O O . GLY A 1 218 ? 2.814 -4.320 -16.323 1.00 98.12 218 GLY A O 1
ATOM 1709 N N . TYR A 1 219 ? 1.642 -3.218 -17.888 1.00 98.19 219 TYR A N 1
ATOM 1710 C CA . TYR A 1 219 ? 0.629 -4.234 -18.167 1.00 98.19 219 TYR A CA 1
ATOM 1711 C C . TYR A 1 219 ? 0.222 -4.173 -19.641 1.00 98.19 219 TYR A C 1
ATOM 1713 O O . TYR A 1 219 ? 0.599 -3.258 -20.375 1.00 98.19 219 TYR A O 1
ATOM 1721 N N . VAL A 1 220 ? -0.561 -5.154 -20.083 1.00 97.69 220 VAL A N 1
ATOM 1722 C CA . VAL A 1 220 ? -1.125 -5.181 -21.434 1.00 97.69 220 VAL A CA 1
ATOM 1723 C C . VAL A 1 220 ? -2.632 -5.269 -21.310 1.00 97.69 220 VAL A C 1
ATOM 1725 O O . VAL A 1 220 ? -3.141 -6.125 -20.599 1.00 97.69 220 VAL A O 1
ATOM 1728 N N . LYS A 1 221 ? -3.350 -4.389 -22.000 1.00 94.25 221 LYS A N 1
ATOM 1729 C CA . LYS A 1 221 ? -4.808 -4.355 -21.980 1.00 94.25 221 LYS A CA 1
ATOM 1730 C C . LYS A 1 221 ? -5.331 -4.066 -23.374 1.00 94.25 221 LYS A C 1
ATOM 1732 O O . LYS A 1 221 ? -4.868 -3.135 -24.016 1.00 94.25 221 LYS A O 1
ATOM 1737 N N . ASP A 1 222 ? -6.312 -4.849 -23.819 1.00 91.50 222 ASP A N 1
ATOM 1738 C CA . ASP A 1 222 ? -6.930 -4.692 -25.143 1.00 91.50 222 ASP A CA 1
ATOM 1739 C C . ASP A 1 222 ? -5.884 -4.675 -26.290 1.00 91.50 222 ASP A C 1
ATOM 1741 O O . ASP A 1 222 ? -5.983 -3.883 -27.222 1.00 91.50 222 ASP A O 1
ATOM 1745 N N . ASP A 1 223 ? -4.869 -5.550 -26.198 1.00 90.56 223 ASP A N 1
ATOM 1746 C CA . ASP A 1 223 ? -3.700 -5.646 -27.100 1.00 90.56 223 ASP A CA 1
ATOM 1747 C C . ASP A 1 223 ? -2.785 -4.397 -27.140 1.00 90.56 223 ASP A C 1
ATOM 1749 O O . ASP A 1 223 ? -1.863 -4.324 -27.957 1.00 90.56 223 ASP A O 1
ATOM 1753 N N . GLU A 1 224 ? -2.981 -3.437 -26.234 1.00 94.12 224 GLU A N 1
ATOM 1754 C CA . GLU A 1 224 ? -2.145 -2.248 -26.061 1.00 94.12 224 GLU A CA 1
ATOM 1755 C C . GLU A 1 224 ? -1.256 -2.376 -24.814 1.00 94.12 224 GLU A C 1
ATOM 1757 O O . GLU A 1 224 ? -1.666 -2.906 -23.779 1.00 94.12 224 GLU A O 1
ATOM 1762 N N . VAL A 1 225 ? -0.008 -1.915 -24.920 1.00 97.12 225 VAL A N 1
ATOM 1763 C CA . VAL A 1 225 ? 0.992 -1.990 -23.846 1.00 97.12 225 VAL A CA 1
ATOM 1764 C C . VAL A 1 225 ? 1.021 -0.664 -23.107 1.00 97.12 225 VAL A C 1
ATOM 1766 O O . VAL A 1 225 ? 1.210 0.384 -23.719 1.00 97.12 225 VAL A O 1
ATOM 1769 N N . PHE A 1 226 ? 0.894 -0.729 -21.788 1.00 96.88 226 PHE A N 1
ATOM 1770 C CA . PHE A 1 226 ? 0.963 0.425 -20.906 1.00 96.88 226 PHE A CA 1
ATOM 1771 C C . PHE A 1 226 ? 2.159 0.249 -19.981 1.00 96.88 226 PHE A C 1
ATOM 1773 O O . PHE A 1 226 ? 2.263 -0.771 -19.301 1.00 96.88 226 PHE A O 1
ATOM 1780 N N . ILE A 1 227 ? 3.052 1.233 -19.960 1.00 98.31 227 ILE A N 1
ATOM 1781 C CA . ILE A 1 227 ? 4.181 1.313 -19.032 1.00 98.31 227 ILE A CA 1
ATOM 1782 C C . ILE A 1 227 ? 4.148 2.703 -18.405 1.00 98.31 227 ILE A C 1
ATOM 1784 O O . ILE A 1 227 ? 3.722 3.648 -19.066 1.00 98.31 227 ILE A O 1
ATOM 1788 N N . GLN A 1 228 ? 4.518 2.790 -17.134 1.00 96.31 228 GLN A N 1
ATOM 1789 C CA . GLN A 1 228 ? 4.621 4.037 -16.396 1.00 96.31 228 GLN A CA 1
ATOM 1790 C C . GLN A 1 228 ? 5.915 4.049 -15.585 1.00 96.31 228 GLN A C 1
ATOM 1792 O O . GLN A 1 228 ? 6.251 3.030 -14.963 1.00 96.31 228 GLN A O 1
ATOM 1797 N N . ASP A 1 229 ? 6.596 5.194 -15.620 1.00 96.19 229 ASP A N 1
ATOM 1798 C CA . ASP A 1 229 ? 7.701 5.516 -14.720 1.00 96.19 229 ASP A CA 1
ATOM 1799 C C . ASP A 1 229 ? 7.191 6.114 -13.403 1.00 96.19 229 ASP A C 1
ATOM 1801 O O . ASP A 1 229 ? 6.411 7.080 -13.382 1.00 96.19 229 ASP A O 1
ATOM 1805 N N . ASP A 1 230 ? 7.607 5.505 -12.300 1.00 96.44 230 ASP A N 1
ATOM 1806 C CA . ASP A 1 230 ? 7.094 5.756 -10.965 1.00 96.44 230 ASP A CA 1
ATOM 1807 C C . ASP A 1 230 ? 8.211 5.793 -9.927 1.00 96.44 230 ASP A C 1
ATOM 1809 O O . ASP A 1 230 ? 9.025 4.890 -9.801 1.00 96.44 230 ASP A O 1
ATOM 1813 N N . TYR A 1 231 ? 8.129 6.737 -9.007 1.00 95.06 231 TYR A N 1
ATOM 1814 C CA . TYR A 1 231 ? 9.049 6.806 -7.891 1.00 95.06 231 TYR A CA 1
ATOM 1815 C C . TYR A 1 231 ? 8.463 6.209 -6.626 1.00 95.06 231 TYR A C 1
ATOM 1817 O O . TYR A 1 231 ? 7.304 6.433 -6.259 1.00 95.06 231 TYR A O 1
ATOM 1825 N N . GLY A 1 232 ? 9.325 5.566 -5.851 1.00 94.50 232 GLY A N 1
ATOM 1826 C CA . GLY A 1 232 ? 9.120 5.163 -4.472 1.00 94.50 232 GLY A CA 1
ATOM 1827 C C . GLY A 1 232 ? 8.890 6.326 -3.512 1.00 94.50 232 GLY A C 1
ATOM 1828 O O . GLY A 1 232 ? 9.739 6.646 -2.682 1.00 94.50 232 GLY A O 1
ATOM 1829 N N . SER A 1 233 ? 7.708 6.929 -3.568 1.00 85.75 233 SER A N 1
ATOM 1830 C CA . SER A 1 233 ? 7.324 8.094 -2.769 1.00 85.75 233 SER A CA 1
ATOM 1831 C C . SER A 1 233 ? 7.343 7.833 -1.258 1.00 85.75 233 SER A C 1
ATOM 1833 O O . SER A 1 233 ? 7.451 8.762 -0.458 1.00 85.75 233 SER A O 1
ATOM 1835 N N . TRP A 1 234 ? 7.192 6.572 -0.842 1.00 82.94 234 TRP A N 1
ATOM 1836 C CA . TRP A 1 234 ? 7.275 6.168 0.554 1.00 82.94 234 TRP A CA 1
ATOM 1837 C C . TRP A 1 234 ? 7.611 4.685 0.694 1.00 82.94 234 TRP A C 1
ATOM 1839 O O . TRP A 1 234 ? 7.691 3.927 -0.266 1.00 82.94 234 TRP A O 1
ATOM 1849 N N . LEU A 1 235 ? 7.730 4.243 1.942 1.00 79.50 235 LEU A N 1
ATOM 1850 C CA . LEU A 1 235 ? 8.060 2.877 2.330 1.00 79.50 235 LEU A CA 1
ATOM 1851 C C . LEU A 1 235 ? 7.206 1.803 1.624 1.00 79.50 235 LEU A C 1
ATOM 1853 O O . LEU A 1 235 ? 7.711 0.724 1.314 1.00 79.50 235 LEU A O 1
ATOM 1857 N N . THR A 1 236 ? 5.929 2.081 1.354 1.00 82.50 236 THR A N 1
ATOM 1858 C CA . THR A 1 236 ? 4.989 1.147 0.702 1.00 82.50 236 THR A CA 1
ATOM 1859 C C . THR A 1 236 ? 4.098 1.804 -0.349 1.00 82.50 236 THR A C 1
ATOM 1861 O O . THR A 1 236 ? 3.045 1.264 -0.691 1.00 82.50 236 THR A O 1
ATOM 1864 N N . SER A 1 237 ? 4.486 2.979 -0.842 1.00 83.44 237 SER A N 1
ATOM 1865 C CA . SER A 1 237 ? 3.762 3.666 -1.908 1.00 83.44 237 SER A CA 1
ATOM 1866 C C . SER A 1 237 ? 4.724 4.191 -2.951 1.00 83.44 237 SER A C 1
ATOM 1868 O O . SER A 1 237 ? 5.881 4.483 -2.655 1.00 83.44 237 SER A O 1
ATOM 1870 N N . HIS A 1 238 ? 4.194 4.325 -4.151 1.00 92.88 238 HIS A N 1
ATOM 1871 C CA . HIS A 1 238 ? 4.856 4.935 -5.281 1.00 92.88 238 HIS A CA 1
ATOM 1872 C C . HIS A 1 238 ? 3.890 5.918 -5.945 1.00 92.88 238 HIS A C 1
ATOM 1874 O O . HIS A 1 238 ? 2.687 5.909 -5.646 1.00 92.88 238 HIS A O 1
ATOM 1880 N N . VAL A 1 239 ? 4.428 6.799 -6.776 1.00 87.19 239 VAL A N 1
ATOM 1881 C CA . VAL A 1 239 ? 3.665 7.776 -7.543 1.00 87.19 239 VAL A CA 1
ATOM 1882 C C . VAL A 1 239 ? 4.425 8.089 -8.829 1.00 87.19 239 VAL A C 1
ATOM 1884 O O . VAL A 1 239 ? 5.643 8.205 -8.789 1.00 87.19 239 VAL A O 1
ATOM 1887 N N . SER A 1 240 ? 3.709 8.274 -9.935 1.00 91.06 240 SER A N 1
ATOM 1888 C CA . SER A 1 240 ? 4.317 8.548 -11.239 1.00 91.06 240 SER A CA 1
ATOM 1889 C C . SER A 1 240 ? 5.208 9.788 -11.246 1.00 91.06 240 SER A C 1
ATOM 1891 O O . SER A 1 240 ? 4.806 10.826 -10.695 1.00 91.06 240 SER A O 1
ATOM 1893 N N . ASP A 1 241 ? 6.313 9.738 -11.971 1.00 88.38 241 ASP A N 1
ATOM 1894 C CA . ASP A 1 241 ? 7.342 10.787 -11.986 1.00 88.38 241 ASP A CA 1
ATOM 1895 C C . ASP A 1 241 ? 6.827 12.093 -12.587 1.00 88.38 241 ASP A C 1
ATOM 1897 O O . ASP A 1 241 ? 6.935 13.164 -11.974 1.00 88.38 241 ASP A O 1
ATOM 1901 N N . ASP A 1 242 ? 6.076 11.982 -13.684 1.00 82.31 242 ASP A N 1
ATOM 1902 C CA . ASP A 1 242 ? 5.295 13.061 -14.302 1.00 82.31 242 ASP A CA 1
ATOM 1903 C C . ASP A 1 242 ? 4.462 13.854 -13.280 1.00 82.31 242 ASP A C 1
ATOM 1905 O O . ASP A 1 242 ? 4.301 15.078 -13.362 1.00 82.31 242 ASP A O 1
ATOM 1909 N N . SER A 1 243 ? 3.898 13.161 -12.286 1.00 78.12 243 SER A N 1
ATOM 1910 C CA . SER A 1 243 ? 3.099 13.818 -11.257 1.00 78.12 243 SER A CA 1
ATOM 1911 C C . SER A 1 243 ? 3.969 14.638 -10.311 1.00 78.12 243 SER A C 1
ATOM 1913 O O . SER A 1 243 ? 3.560 15.709 -9.878 1.00 78.12 243 SER A O 1
ATOM 1915 N N . MET A 1 244 ? 5.185 14.208 -10.005 1.00 78.94 244 MET A N 1
ATOM 1916 C CA . MET A 1 244 ? 6.055 14.930 -9.081 1.00 78.94 244 MET A CA 1
ATOM 1917 C C . MET A 1 244 ? 6.839 16.061 -9.745 1.00 78.94 244 MET A C 1
ATOM 1919 O O . MET A 1 244 ? 7.434 16.880 -9.041 1.00 78.94 244 MET A O 1
ATOM 1923 N N . GLY A 1 245 ? 6.734 16.182 -11.069 1.00 78.62 245 GLY A N 1
ATOM 1924 C CA . GLY A 1 245 ? 7.468 17.156 -11.871 1.00 78.62 245 GLY A CA 1
ATOM 1925 C C . GLY A 1 245 ? 8.747 16.595 -12.489 1.00 78.62 245 GLY A C 1
ATOM 1926 O O . GLY A 1 245 ? 9.540 17.400 -12.975 1.00 78.62 245 GLY A O 1
ATOM 1927 N N . GLY A 1 246 ? 8.914 15.272 -12.451 1.00 86.94 246 GLY A N 1
ATOM 1928 C CA . GLY A 1 246 ? 9.857 14.525 -13.271 1.00 86.94 246 GLY A CA 1
ATOM 1929 C C . GLY A 1 246 ? 9.309 14.269 -14.675 1.00 86.94 246 GLY A C 1
ATOM 1930 O O . GLY A 1 246 ? 8.438 15.006 -15.157 1.00 86.94 246 GLY A O 1
ATOM 1931 N N . SER A 1 247 ? 9.816 13.226 -15.314 1.00 85.38 247 SER A N 1
ATOM 1932 C CA . SER A 1 247 ? 9.497 12.806 -16.671 1.00 85.38 247 SER A CA 1
ATOM 1933 C C . SER A 1 247 ? 9.309 11.300 -16.755 1.00 85.38 247 SER A C 1
ATOM 1935 O O . SER A 1 247 ? 10.187 10.555 -16.355 1.00 85.38 247 SER A O 1
ATOM 1937 N N . ASP A 1 248 ? 8.216 10.865 -17.376 1.00 88.00 248 ASP A N 1
ATOM 1938 C CA . ASP A 1 248 ? 8.100 9.495 -17.879 1.00 88.00 248 ASP A CA 1
ATOM 1939 C C . ASP A 1 248 ? 9.027 9.316 -19.098 1.00 88.00 248 ASP A C 1
ATOM 1941 O O . ASP A 1 248 ? 8.728 9.792 -20.203 1.00 88.00 248 ASP A O 1
ATOM 1945 N N . ASP A 1 249 ? 10.197 8.710 -18.876 1.00 87.69 249 ASP A N 1
ATOM 1946 C CA . ASP A 1 249 ? 11.272 8.587 -19.866 1.00 87.69 249 ASP A CA 1
ATOM 1947 C C . ASP A 1 249 ? 11.488 7.152 -20.385 1.00 87.69 249 ASP A C 1
ATOM 1949 O O . ASP A 1 249 ? 12.473 6.855 -21.075 1.00 87.69 249 ASP A O 1
ATOM 1953 N N . ILE A 1 250 ? 10.508 6.275 -20.146 1.00 95.62 250 ILE A N 1
ATOM 1954 C CA . ILE A 1 250 ? 10.535 4.878 -20.576 1.00 95.62 250 ILE A CA 1
ATOM 1955 C C . ILE A 1 250 ? 10.014 4.725 -22.010 1.00 95.62 250 ILE A C 1
ATOM 1957 O O . ILE A 1 250 ? 8.850 4.971 -22.328 1.00 95.62 250 ILE A O 1
ATOM 1961 N N . GLU A 1 251 ? 10.861 4.218 -22.906 1.00 93.75 251 GLU A N 1
ATOM 1962 C CA . GLU A 1 251 ? 10.459 3.899 -24.277 1.00 93.75 251 GLU A CA 1
ATOM 1963 C C . GLU A 1 251 ? 9.850 2.489 -24.344 1.00 93.75 251 GLU A C 1
ATOM 1965 O O . GLU A 1 251 ? 10.504 1.487 -24.044 1.00 93.75 251 GLU A O 1
ATOM 1970 N N . ILE A 1 252 ? 8.592 2.387 -24.785 1.00 95.50 252 ILE A N 1
ATOM 1971 C CA . ILE A 1 252 ? 7.893 1.107 -24.954 1.00 95.50 252 ILE A CA 1
ATOM 1972 C C . ILE A 1 252 ? 8.365 0.427 -26.245 1.00 95.50 252 ILE A C 1
ATOM 1974 O O . ILE A 1 252 ? 8.067 0.879 -27.350 1.00 95.50 252 ILE A O 1
ATOM 1978 N N . LEU A 1 253 ? 9.043 -0.714 -26.113 1.00 93.69 253 LEU A N 1
ATOM 1979 C CA . LEU A 1 253 ? 9.476 -1.541 -27.248 1.00 93.69 253 LEU A CA 1
ATOM 1980 C C . LEU A 1 253 ? 8.412 -2.572 -27.660 1.00 93.69 253 LEU A C 1
ATOM 1982 O O . LEU A 1 253 ? 8.457 -3.121 -28.762 1.00 93.69 253 LEU A O 1
ATOM 1986 N N . GLY A 1 254 ? 7.460 -2.858 -26.770 1.00 94.62 254 GLY A N 1
ATOM 1987 C CA . GLY A 1 254 ? 6.299 -3.699 -27.038 1.00 94.62 254 GLY A CA 1
ATOM 1988 C C . GLY A 1 254 ? 5.940 -4.598 -25.863 1.00 94.62 254 GLY A C 1
ATOM 1989 O O . GLY A 1 254 ? 6.454 -4.468 -24.759 1.00 94.62 254 GLY A O 1
ATOM 1990 N N . GLY A 1 255 ? 5.045 -5.546 -26.097 1.00 95.56 255 GLY A N 1
ATOM 1991 C CA . GLY A 1 255 ? 4.514 -6.400 -25.046 1.00 95.56 255 GLY A CA 1
ATOM 1992 C C . GLY A 1 255 ? 3.334 -7.208 -25.553 1.00 95.56 255 GLY A C 1
ATOM 1993 O O . GLY A 1 255 ? 2.796 -6.931 -26.623 1.00 95.56 255 GLY A O 1
ATOM 1994 N N . GLU A 1 256 ? 2.982 -8.254 -24.825 1.00 97.00 256 GLU A N 1
ATOM 1995 C CA . GLU A 1 256 ? 1.797 -9.052 -25.108 1.00 97.00 256 GLU A CA 1
ATOM 1996 C C . GLU A 1 256 ? 1.285 -9.729 -23.842 1.00 97.00 256 GLU A C 1
ATOM 1998 O O . GLU A 1 256 ? 2.053 -10.041 -22.932 1.00 97.00 256 GLU A O 1
ATOM 2003 N N . GLU A 1 257 ? -0.014 -10.008 -23.818 1.00 96.12 257 GLU A N 1
ATOM 2004 C CA . GLU A 1 257 ? -0.608 -10.902 -22.837 1.00 96.12 257 GLU A CA 1
ATOM 2005 C C . GLU A 1 257 ? -1.234 -12.104 -23.542 1.00 96.12 257 GLU A C 1
ATOM 2007 O O . GLU A 1 257 ? -2.191 -11.987 -24.308 1.00 96.12 257 GLU A O 1
ATOM 2012 N N . LYS A 1 258 ? -0.675 -13.295 -23.309 1.00 92.94 258 LYS A N 1
ATOM 2013 C CA . LYS A 1 258 ? -1.162 -14.544 -23.909 1.00 92.94 258 LYS A CA 1
ATOM 2014 C C . LYS A 1 258 ? -1.071 -15.684 -22.917 1.00 92.94 258 LYS 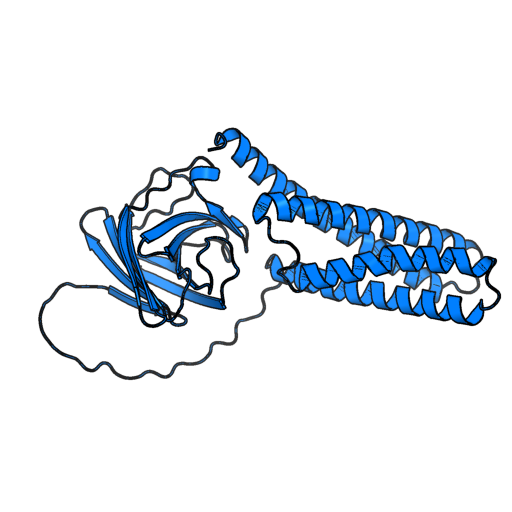A C 1
ATOM 2016 O O . LYS A 1 258 ? -0.053 -15.890 -22.274 1.00 92.94 258 LYS A O 1
ATOM 2021 N N . LYS A 1 259 ? -2.120 -16.510 -22.858 1.00 89.56 259 LYS A N 1
ATOM 2022 C CA . LYS A 1 259 ? -2.162 -17.722 -22.015 1.00 89.56 259 LYS A CA 1
ATOM 2023 C C . LYS A 1 259 ? -1.863 -17.436 -20.528 1.00 89.56 259 LYS A C 1
ATOM 2025 O O . LYS A 1 259 ? -1.197 -18.246 -19.888 1.00 89.56 259 LYS A O 1
ATOM 2030 N N . LYS A 1 260 ? -2.399 -16.334 -19.982 1.00 92.00 260 LYS A N 1
ATOM 2031 C CA . LYS A 1 260 ? -2.190 -15.891 -18.584 1.00 92.00 260 LYS A CA 1
ATOM 2032 C C . LYS A 1 260 ? -0.743 -15.547 -18.251 1.00 92.00 260 LYS A C 1
ATOM 2034 O O . LYS A 1 260 ? -0.236 -15.879 -17.177 1.00 92.00 260 LYS A O 1
ATOM 2039 N N . ARG A 1 261 ? -0.068 -14.963 -19.228 1.00 96.94 261 ARG A N 1
ATOM 2040 C CA . ARG A 1 261 ? 1.293 -14.492 -19.105 1.00 96.94 261 ARG A CA 1
ATOM 2041 C C . ARG A 1 261 ? 1.376 -13.133 -19.755 1.00 96.94 261 ARG A C 1
ATOM 2043 O O . ARG A 1 261 ? 1.039 -13.013 -20.932 1.00 96.94 261 ARG A O 1
ATOM 2050 N N . THR A 1 262 ? 1.855 -12.174 -18.984 1.00 97.94 262 THR A N 1
ATOM 2051 C CA . THR A 1 262 ? 2.118 -10.812 -19.423 1.00 97.94 262 THR A CA 1
ATOM 2052 C C . THR A 1 262 ? 3.616 -10.688 -19.677 1.00 97.94 262 THR A C 1
ATOM 2054 O O . THR A 1 262 ? 4.431 -11.090 -18.840 1.00 97.94 262 THR A O 1
ATOM 2057 N N . THR A 1 263 ? 3.966 -10.135 -20.833 1.00 98.06 263 THR A N 1
ATOM 2058 C CA . THR A 1 263 ? 5.334 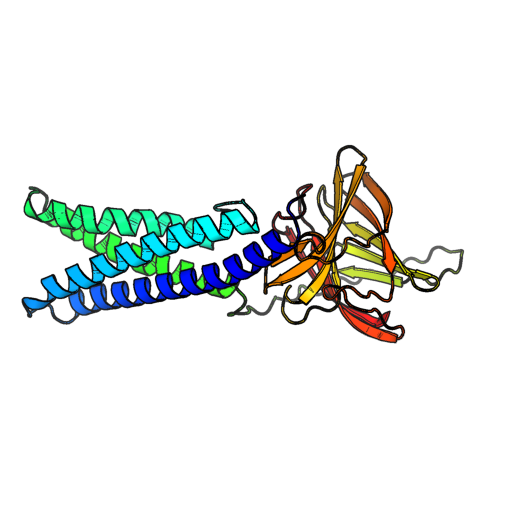-9.792 -21.217 1.00 98.06 263 THR A CA 1
ATOM 2059 C C . THR A 1 263 ? 5.365 -8.321 -21.606 1.00 98.06 263 THR A C 1
ATOM 2061 O O . THR A 1 263 ? 4.596 -7.913 -22.474 1.00 98.06 263 THR A O 1
ATOM 2064 N N . ILE A 1 264 ? 6.268 -7.534 -21.023 1.00 98.25 264 ILE A N 1
ATOM 2065 C CA . ILE A 1 264 ? 6.514 -6.140 -21.426 1.00 98.25 264 ILE A CA 1
ATOM 2066 C C . ILE A 1 264 ? 7.984 -5.951 -21.783 1.00 98.25 264 ILE A C 1
ATOM 2068 O O . ILE A 1 264 ? 8.864 -6.583 -21.197 1.00 98.25 264 ILE A O 1
ATOM 2072 N N . ARG A 1 265 ? 8.239 -5.098 -22.772 1.00 98.25 265 ARG A N 1
ATOM 2073 C CA . ARG A 1 265 ? 9.558 -4.773 -23.307 1.00 98.25 265 ARG A CA 1
ATOM 2074 C C . ARG A 1 265 ? 9.715 -3.266 -23.355 1.00 98.25 265 ARG A C 1
ATOM 2076 O O . ARG A 1 265 ? 8.862 -2.576 -23.914 1.00 98.25 265 ARG A O 1
ATOM 2083 N N . PHE A 1 266 ? 10.807 -2.774 -22.796 1.00 98.12 266 PHE A N 1
ATOM 2084 C CA . PHE A 1 266 ? 11.059 -1.347 -22.680 1.00 98.12 266 PHE A CA 1
ATOM 2085 C C . PHE A 1 266 ? 12.541 -1.021 -22.789 1.00 98.12 266 PHE A C 1
ATOM 2087 O O . PHE A 1 266 ? 13.397 -1.899 -22.658 1.00 98.12 266 PHE A O 1
ATOM 2094 N N . ARG A 1 267 ? 12.828 0.256 -23.020 1.00 97.25 267 ARG A N 1
ATOM 2095 C CA . ARG A 1 267 ? 14.167 0.826 -22.997 1.00 97.25 267 ARG A CA 1
ATOM 2096 C C . ARG A 1 267 ? 14.199 1.988 -22.004 1.00 97.25 267 ARG A C 1
ATOM 2098 O O . ARG A 1 267 ? 13.332 2.853 -22.064 1.00 97.25 267 ARG A O 1
ATOM 2105 N N . LYS A 1 268 ? 15.201 2.001 -21.120 1.00 96.06 268 LYS A N 1
ATOM 2106 C CA . LYS A 1 268 ? 15.499 3.112 -20.196 1.00 96.06 268 LYS A CA 1
ATOM 2107 C C . LYS A 1 268 ? 16.920 3.615 -20.436 1.00 96.06 268 LYS A C 1
ATOM 2109 O O . LYS A 1 268 ? 17.812 2.816 -20.738 1.00 96.06 268 LYS A O 1
ATOM 2114 N N . ALA A 1 269 ? 17.143 4.922 -20.339 1.00 94.56 269 ALA A N 1
ATOM 2115 C CA . ALA A 1 269 ? 18.490 5.482 -20.387 1.00 94.56 269 ALA A CA 1
ATOM 2116 C C . ALA A 1 269 ? 19.296 5.061 -19.144 1.00 94.56 269 ALA A C 1
ATOM 2118 O O . ALA A 1 269 ? 18.760 4.958 -18.047 1.00 94.56 269 ALA A O 1
ATOM 2119 N N . LEU A 1 270 ? 20.603 4.829 -19.290 1.00 93.94 270 LEU A N 1
ATOM 2120 C CA . LEU A 1 270 ? 21.472 4.534 -18.141 1.00 93.94 270 LEU A CA 1
ATOM 2121 C C . LEU A 1 270 ? 21.670 5.745 -17.229 1.00 93.94 270 LEU A C 1
ATOM 2123 O O . LEU A 1 270 ? 22.041 5.592 -16.067 1.00 93.94 270 LEU A O 1
ATOM 2127 N N . THR A 1 271 ? 21.487 6.946 -17.769 1.00 92.56 271 THR A N 1
ATOM 2128 C CA . THR A 1 271 ? 21.643 8.201 -17.041 1.00 92.56 271 THR A CA 1
ATOM 2129 C C . THR A 1 271 ? 20.433 9.085 -17.261 1.00 92.56 271 THR A C 1
ATOM 2131 O O . THR A 1 271 ? 20.079 9.331 -18.415 1.00 92.56 271 THR A O 1
ATOM 2134 N N . SER A 1 272 ? 19.894 9.634 -16.179 1.00 89.44 272 SER A N 1
ATOM 2135 C CA . SER A 1 272 ? 18.803 10.603 -16.204 1.00 89.44 272 SER A CA 1
ATOM 2136 C C . SER A 1 272 ? 19.199 11.879 -15.459 1.00 89.44 272 SER A C 1
ATOM 2138 O O . SER A 1 272 ? 20.094 11.891 -14.607 1.00 89.44 272 SER A O 1
ATOM 2140 N N . ALA A 1 273 ? 18.576 12.988 -15.848 1.00 85.81 273 ALA A N 1
ATOM 2141 C CA . ALA A 1 273 ? 18.656 14.254 -15.122 1.00 85.81 273 ALA A CA 1
ATOM 2142 C C . ALA A 1 273 ? 17.442 14.465 -14.202 1.00 85.81 273 ALA A C 1
ATOM 2144 O O . ALA A 1 273 ? 17.379 15.495 -13.525 1.00 85.81 273 ALA A O 1
ATOM 2145 N N . ASP A 1 274 ? 16.494 13.525 -14.208 1.00 85.44 274 ASP A N 1
ATOM 2146 C CA . ASP A 1 274 ? 15.370 13.491 -13.287 1.00 85.44 274 ASP A CA 1
ATOM 2147 C C . ASP A 1 274 ? 15.857 13.196 -11.859 1.00 85.44 274 ASP A C 1
ATOM 2149 O O . ASP A 1 274 ? 16.754 12.384 -11.642 1.00 85.44 274 ASP A O 1
ATOM 2153 N N . GLU A 1 275 ? 15.284 13.882 -10.870 1.00 86.69 275 GLU A N 1
ATOM 2154 C CA . GLU A 1 275 ? 15.605 13.666 -9.456 1.00 86.69 275 GLU A CA 1
ATOM 2155 C C . GLU A 1 275 ? 14.963 12.394 -8.878 1.00 86.69 275 GLU A C 1
ATOM 2157 O O . GLU A 1 275 ? 15.311 11.991 -7.764 1.00 86.69 275 GLU A O 1
ATOM 2162 N N . PHE A 1 276 ? 14.034 11.786 -9.619 1.00 89.44 276 PHE A N 1
ATOM 2163 C CA . PHE A 1 276 ? 13.322 10.566 -9.240 1.00 89.44 276 PHE A CA 1
ATOM 2164 C C . PHE A 1 276 ? 13.926 9.286 -9.840 1.00 89.44 276 PHE A C 1
ATOM 2166 O O . PHE A 1 276 ? 13.648 8.195 -9.346 1.00 89.44 276 PHE A O 1
ATOM 2173 N N . ASP A 1 277 ? 14.857 9.425 -10.784 1.00 92.06 277 ASP A N 1
ATOM 2174 C CA . ASP A 1 277 ? 15.542 8.312 -11.437 1.00 92.06 277 ASP A CA 1
ATOM 2175 C C . ASP A 1 277 ? 16.867 7.931 -10.773 1.00 92.06 277 ASP A C 1
ATOM 2177 O O . ASP A 1 277 ? 17.592 8.765 -10.214 1.00 92.06 277 ASP A O 1
ATOM 2181 N N . HIS A 1 278 ? 17.257 6.662 -10.930 1.00 92.25 278 HIS A N 1
ATOM 2182 C CA . HIS A 1 278 ? 18.599 6.201 -10.571 1.00 92.25 278 HIS A CA 1
ATOM 2183 C C . HIS A 1 278 ? 19.471 5.957 -11.793 1.00 92.25 278 HIS A C 1
ATOM 2185 O O . HIS A 1 278 ? 19.152 5.164 -12.676 1.00 92.25 278 HIS A O 1
ATOM 2191 N N . ASN A 1 279 ? 20.667 6.545 -11.779 1.00 93.12 279 ASN A N 1
ATOM 2192 C CA . ASN A 1 279 ? 21.680 6.232 -12.780 1.00 93.12 279 ASN A CA 1
ATOM 2193 C C . ASN A 1 279 ? 22.169 4.783 -12.622 1.00 93.12 279 ASN A C 1
ATOM 2195 O O . ASN A 1 279 ? 22.568 4.360 -11.535 1.00 93.12 279 ASN A O 1
ATOM 2199 N N . ILE A 1 280 ? 22.217 4.050 -13.732 1.00 93.50 280 ILE A N 1
ATOM 2200 C CA . ILE A 1 280 ? 22.757 2.693 -13.812 1.00 93.50 280 ILE A CA 1
ATOM 2201 C C . ILE A 1 280 ? 24.201 2.779 -14.307 1.00 93.50 280 ILE A C 1
ATOM 2203 O O . ILE A 1 280 ? 24.476 3.021 -15.485 1.00 93.50 280 ILE A O 1
ATOM 2207 N N . VAL A 1 281 ? 25.151 2.554 -13.401 1.00 92.00 281 VAL A N 1
ATOM 2208 C CA . VAL A 1 281 ? 26.580 2.536 -13.730 1.00 92.00 281 VAL A CA 1
ATOM 2209 C C . VAL A 1 281 ? 27.030 1.102 -14.001 1.00 92.00 281 VAL A C 1
ATOM 2211 O O . VAL A 1 281 ? 26.850 0.206 -13.177 1.00 92.00 281 VAL A O 1
ATOM 2214 N N . ARG A 1 282 ? 27.665 0.880 -15.156 1.00 91.62 282 ARG A N 1
ATOM 2215 C CA . ARG A 1 282 ? 28.205 -0.436 -15.532 1.00 91.62 282 ARG A CA 1
ATOM 2216 C C . ARG A 1 282 ? 29.219 -0.939 -14.501 1.00 91.62 282 ARG A C 1
ATOM 2218 O O . ARG A 1 282 ? 30.162 -0.233 -14.147 1.00 91.62 282 ARG A O 1
ATOM 2225 N N . GLY A 1 283 ? 29.066 -2.188 -14.090 1.00 90.38 283 GLY A N 1
ATOM 2226 C CA . GLY A 1 283 ? 29.853 -2.871 -13.073 1.00 90.38 283 GLY A CA 1
ATOM 2227 C C . GLY A 1 283 ? 29.390 -2.609 -11.639 1.00 90.38 283 GLY A C 1
ATOM 2228 O O . GLY A 1 283 ? 29.899 -3.263 -10.726 1.00 90.38 283 GLY A O 1
ATOM 2229 N N . GLU A 1 284 ? 28.442 -1.696 -11.408 1.00 93.50 284 GLU A N 1
ATOM 2230 C CA . GLU A 1 284 ? 27.895 -1.463 -10.074 1.00 93.50 284 GLU A CA 1
ATOM 2231 C C . GLU A 1 284 ? 26.789 -2.458 -9.743 1.00 93.50 284 GLU A C 1
ATOM 2233 O O . GLU A 1 284 ? 26.026 -2.906 -10.598 1.00 93.50 284 GLU A O 1
ATOM 2238 N N . THR A 1 285 ? 26.734 -2.831 -8.466 1.00 94.94 285 THR A N 1
ATOM 2239 C CA . THR A 1 285 ? 25.710 -3.732 -7.943 1.00 94.94 285 THR A CA 1
ATOM 2240 C C . THR A 1 285 ? 24.660 -2.920 -7.212 1.00 94.94 285 THR A C 1
ATOM 2242 O O . THR A 1 285 ? 24.969 -2.297 -6.197 1.00 94.94 285 THR A O 1
ATOM 2245 N N . ILE A 1 286 ? 23.425 -2.973 -7.699 1.00 96.38 286 ILE A N 1
ATOM 2246 C CA . ILE A 1 286 ? 22.281 -2.300 -7.086 1.00 96.38 286 ILE A CA 1
ATOM 2247 C C . ILE A 1 286 ? 21.224 -3.315 -6.664 1.00 96.38 286 ILE A C 1
ATOM 2249 O O . ILE A 1 286 ? 21.086 -4.397 -7.237 1.00 96.38 286 ILE A O 1
ATOM 2253 N N . SER A 1 287 ? 20.454 -2.956 -5.644 1.00 97.12 287 SER A N 1
ATOM 2254 C CA . SER A 1 287 ? 19.270 -3.714 -5.260 1.00 97.12 287 SER A CA 1
ATOM 2255 C C . SER A 1 287 ? 18.155 -3.513 -6.288 1.00 97.12 287 SER A C 1
ATOM 2257 O O . SER A 1 287 ? 17.859 -2.382 -6.651 1.00 97.12 287 SER A O 1
ATOM 2259 N N . VAL A 1 288 ? 17.483 -4.591 -6.689 1.00 98.31 288 VAL A N 1
ATOM 2260 C CA . VAL A 1 288 ? 16.332 -4.550 -7.601 1.00 98.31 288 VAL A CA 1
ATOM 2261 C C . VAL A 1 288 ? 15.136 -5.258 -6.965 1.00 98.31 288 VAL A C 1
ATOM 2263 O O . VAL A 1 288 ? 15.228 -6.395 -6.488 1.00 98.31 288 VAL A O 1
ATOM 2266 N N . LEU A 1 289 ? 14.010 -4.552 -6.917 1.00 98.19 289 LEU A N 1
ATOM 2267 C CA . LEU A 1 289 ? 12.708 -5.045 -6.486 1.00 98.19 289 LEU A CA 1
ATOM 2268 C C . LEU A 1 289 ? 11.951 -5.619 -7.676 1.00 98.19 289 LEU A C 1
ATOM 2270 O O . LEU A 1 289 ? 12.068 -5.124 -8.787 1.00 98.19 289 LEU A O 1
ATOM 2274 N N . PHE A 1 290 ? 11.129 -6.626 -7.413 1.00 98.38 290 PHE A N 1
ATOM 2275 C CA . PHE A 1 290 ? 10.258 -7.263 -8.394 1.00 98.38 290 PHE A CA 1
ATOM 2276 C C . PHE A 1 290 ? 8.861 -7.359 -7.808 1.00 98.38 290 PHE A C 1
ATOM 2278 O O . PHE A 1 290 ? 8.723 -7.734 -6.638 1.00 98.38 290 PHE A O 1
ATOM 2285 N N . ALA A 1 291 ? 7.829 -7.070 -8.595 1.00 97.62 291 ALA A N 1
ATOM 2286 C CA . ALA A 1 291 ? 6.447 -7.265 -8.177 1.00 97.62 291 ALA A CA 1
ATOM 2287 C C . ALA A 1 291 ? 5.519 -7.567 -9.359 1.00 97.62 291 ALA A C 1
ATOM 2289 O O . ALA A 1 291 ? 5.800 -7.203 -10.496 1.00 97.62 291 ALA A O 1
ATOM 2290 N N . LEU A 1 292 ? 4.417 -8.262 -9.074 1.00 97.44 292 LEU A N 1
ATOM 2291 C CA . LEU A 1 292 ? 3.352 -8.518 -10.043 1.00 97.44 292 LEU A CA 1
ATOM 2292 C C . LEU A 1 292 ? 1.975 -8.373 -9.395 1.00 97.44 292 LEU A C 1
ATOM 2294 O O . LEU A 1 292 ? 1.757 -8.816 -8.257 1.00 97.44 292 LEU A O 1
ATOM 2298 N N . GLY A 1 293 ? 1.045 -7.784 -10.134 1.00 95.88 293 GLY A N 1
ATOM 2299 C CA . GLY A 1 293 ? -0.368 -7.637 -9.812 1.00 95.88 293 GLY A CA 1
ATOM 2300 C C . GLY A 1 293 ? -1.243 -8.666 -10.514 1.00 95.88 293 GLY A C 1
ATOM 2301 O O . GLY A 1 293 ? -0.756 -9.607 -11.122 1.00 95.88 293 GLY A O 1
ATOM 2302 N N . THR A 1 294 ? -2.561 -8.505 -10.391 1.00 94.69 294 THR A N 1
ATOM 2303 C CA . THR A 1 294 ? -3.577 -9.341 -11.083 1.00 94.69 294 THR A CA 1
ATOM 2304 C C . THR A 1 294 ? -4.622 -8.489 -11.802 1.00 94.69 294 THR A C 1
ATOM 2306 O O . THR A 1 294 ? -5.733 -8.944 -12.053 1.00 94.69 294 THR A O 1
ATOM 2309 N N . LYS A 1 295 ? -4.307 -7.209 -11.998 1.00 94.75 295 LYS A N 1
ATOM 2310 C CA . LYS A 1 295 ? -5.180 -6.220 -12.613 1.00 94.75 295 LYS A CA 1
ATOM 2311 C C . LYS A 1 295 ? -4.362 -5.346 -13.550 1.00 94.75 295 LYS A C 1
ATOM 2313 O O . LYS A 1 295 ? -3.184 -5.113 -13.280 1.00 94.75 295 LYS A O 1
ATOM 2318 N N . ASP A 1 296 ? -5.036 -4.826 -14.563 1.00 95.31 296 ASP A N 1
ATOM 2319 C CA . ASP A 1 296 ? -4.505 -3.878 -15.542 1.00 95.31 296 ASP A CA 1
ATOM 2320 C C . ASP A 1 296 ? -4.637 -2.447 -15.020 1.00 95.31 296 ASP A C 1
ATOM 2322 O O . ASP A 1 296 ? -5.497 -1.667 -15.439 1.00 95.31 296 ASP A O 1
ATOM 2326 N N . ASP A 1 297 ? -3.845 -2.140 -14.001 1.00 92.75 297 ASP A N 1
ATOM 2327 C CA . ASP A 1 297 ? -3.725 -0.813 -13.418 1.00 92.75 297 ASP A CA 1
ATOM 2328 C C . ASP A 1 297 ? -2.324 -0.649 -12.812 1.00 92.75 297 ASP A C 1
ATOM 2330 O O . ASP A 1 297 ? -1.598 -1.622 -12.635 1.00 92.75 297 ASP A O 1
ATOM 2334 N N . PHE A 1 298 ? -1.943 0.580 -12.474 1.00 93.44 298 PHE A N 1
ATOM 2335 C CA . PHE A 1 298 ? -0.635 0.849 -11.869 1.00 93.44 298 PHE A CA 1
ATOM 2336 C C . PHE A 1 298 ? -0.650 0.802 -10.336 1.00 93.44 298 PHE A C 1
ATOM 2338 O O . PHE A 1 298 ? 0.391 0.847 -9.707 1.00 93.44 298 PHE A O 1
ATOM 2345 N N . THR A 1 299 ? -1.821 0.728 -9.697 1.00 88.31 299 THR A N 1
ATOM 2346 C CA . THR A 1 299 ? -1.966 1.054 -8.258 1.00 88.31 299 THR A CA 1
ATOM 2347 C C . THR A 1 299 ? -2.513 -0.088 -7.406 1.00 88.31 299 THR A C 1
ATOM 2349 O O . THR A 1 299 ? -2.575 0.016 -6.175 1.00 88.31 299 THR A O 1
ATOM 2352 N N . SER A 1 300 ? -2.957 -1.186 -8.019 1.00 88.06 300 SER A N 1
ATOM 2353 C CA . SER A 1 300 ? -3.450 -2.344 -7.284 1.00 88.06 300 SER A CA 1
ATOM 2354 C C . SER A 1 300 ? -2.326 -3.057 -6.547 1.00 88.06 300 SER A C 1
ATOM 2356 O O . SER A 1 300 ? -1.176 -3.099 -6.965 1.00 88.06 300 SER A O 1
ATOM 2358 N N . MET A 1 301 ? -2.676 -3.662 -5.414 1.00 87.94 301 MET A N 1
ATOM 2359 C CA . MET A 1 301 ? -1.695 -4.333 -4.571 1.00 87.94 301 MET A CA 1
ATOM 2360 C C . MET A 1 301 ? -1.098 -5.564 -5.268 1.00 87.94 301 MET A C 1
ATOM 2362 O O . MET A 1 301 ? -1.835 -6.421 -5.763 1.00 87.94 301 MET A O 1
ATOM 2366 N N . HIS A 1 302 ? 0.228 -5.699 -5.208 1.00 90.06 302 HIS A N 1
ATOM 2367 C CA . HIS A 1 302 ? 0.938 -6.860 -5.738 1.00 90.06 302 HIS A CA 1
ATOM 2368 C C . HIS A 1 302 ? 0.477 -8.180 -5.090 1.00 90.06 302 HIS A C 1
ATOM 2370 O O . HIS A 1 302 ? 0.257 -8.274 -3.875 1.00 90.06 302 HIS A O 1
ATOM 2376 N N . LYS A 1 303 ? 0.399 -9.246 -5.889 1.00 91.19 303 LYS A N 1
ATOM 2377 C CA . LYS A 1 303 ? 0.173 -10.629 -5.435 1.00 91.19 303 LYS A CA 1
ATOM 2378 C C . LYS A 1 303 ? 1.485 -11.336 -5.092 1.00 91.19 303 LYS A C 1
ATOM 2380 O O . LYS A 1 303 ? 1.504 -12.175 -4.190 1.00 91.19 303 LYS A O 1
ATOM 2385 N N . GLY A 1 304 ? 2.563 -11.003 -5.798 1.00 90.31 304 GLY A N 1
ATOM 2386 C CA . GLY A 1 304 ? 3.905 -11.541 -5.591 1.00 90.31 304 GLY A CA 1
ATOM 2387 C C . GLY A 1 304 ? 4.941 -10.426 -5.619 1.00 90.31 304 GLY A C 1
ATOM 2388 O O . GLY A 1 304 ? 4.758 -9.440 -6.327 1.00 90.31 304 GLY A O 1
ATOM 2389 N N . ARG A 1 305 ? 6.007 -10.578 -4.828 1.00 94.69 305 ARG A N 1
ATOM 2390 C CA . ARG A 1 305 ? 7.140 -9.648 -4.799 1.00 94.69 305 ARG A CA 1
ATOM 2391 C C . ARG A 1 305 ? 8.449 -10.368 -4.493 1.00 94.69 305 ARG A C 1
ATOM 2393 O O . ARG A 1 305 ? 8.420 -11.455 -3.909 1.00 94.69 305 ARG A O 1
ATOM 2400 N N . GLY A 1 306 ? 9.579 -9.767 -4.831 1.00 94.50 306 GLY A N 1
ATOM 2401 C CA . GLY A 1 306 ? 10.904 -10.253 -4.462 1.00 94.50 306 GLY A CA 1
ATOM 2402 C C . GLY A 1 306 ? 11.968 -9.166 -4.563 1.00 94.50 306 GLY A C 1
ATOM 2403 O O . GLY A 1 306 ? 11.691 -8.055 -5.005 1.00 94.50 306 GLY A O 1
ATOM 2404 N N . LYS A 1 307 ? 13.176 -9.489 -4.102 1.00 96.50 307 LYS A N 1
ATOM 2405 C CA . LYS A 1 307 ? 14.334 -8.595 -4.123 1.00 96.50 307 LYS A CA 1
ATOM 2406 C C . LYS A 1 307 ? 15.602 -9.407 -4.376 1.00 96.50 307 LYS A C 1
ATOM 2408 O O . LYS A 1 307 ? 15.774 -10.459 -3.757 1.00 96.50 307 LYS A O 1
ATOM 2413 N N . ILE A 1 308 ? 16.482 -8.905 -5.235 1.00 97.12 308 ILE A N 1
ATOM 2414 C CA . ILE A 1 308 ? 17.838 -9.429 -5.446 1.00 97.12 308 ILE A CA 1
ATOM 2415 C C . ILE A 1 308 ? 18.788 -8.271 -5.765 1.00 97.12 308 ILE A C 1
ATOM 2417 O O . ILE A 1 308 ? 18.333 -7.209 -6.176 1.00 97.12 308 ILE A O 1
ATOM 2421 N N . ASP A 1 309 ? 20.085 -8.469 -5.563 1.00 96.25 309 ASP A N 1
ATOM 2422 C CA . ASP A 1 309 ? 21.105 -7.517 -5.996 1.00 96.25 309 ASP A CA 1
ATOM 2423 C C . ASP A 1 309 ? 21.629 -7.933 -7.380 1.00 96.25 309 ASP A C 1
ATOM 2425 O O . ASP A 1 309 ? 21.914 -9.113 -7.605 1.00 96.25 309 ASP A O 1
ATOM 2429 N N . ILE A 1 310 ? 21.714 -6.979 -8.308 1.00 94.94 310 ILE A N 1
ATOM 2430 C CA . ILE A 1 310 ? 22.098 -7.189 -9.710 1.00 94.94 310 ILE A CA 1
ATOM 2431 C C . ILE A 1 310 ? 23.277 -6.285 -10.043 1.00 94.94 310 ILE A C 1
ATOM 2433 O O . ILE A 1 310 ? 23.267 -5.103 -9.703 1.00 94.94 310 ILE A O 1
ATOM 2437 N N . THR A 1 311 ? 24.275 -6.847 -10.724 1.00 93.75 311 THR A N 1
ATOM 2438 C CA . THR A 1 311 ? 25.367 -6.092 -11.341 1.00 93.75 311 THR A CA 1
ATOM 2439 C C . THR A 1 311 ? 25.016 -5.819 -12.802 1.00 93.75 311 THR A C 1
ATOM 2441 O O . THR A 1 311 ? 24.767 -6.775 -13.541 1.00 93.75 311 THR A O 1
ATOM 2444 N N . PHE A 1 312 ? 24.966 -4.545 -13.192 1.00 88.25 312 PHE A N 1
ATOM 2445 C CA . PHE A 1 312 ? 24.631 -4.112 -14.557 1.00 88.25 312 PHE A CA 1
ATOM 2446 C C . PHE A 1 312 ? 25.860 -3.895 -15.437 1.00 88.25 312 PHE A C 1
ATOM 2448 O O . PHE A 1 312 ? 26.945 -3.619 -14.885 1.00 88.25 312 PHE A O 1
#

Sequence (312 aa):
MLPGFLMRRLYMAYEILWRVHAILMSTSFISMLCAVVISIVWKKRKWRYKVHRRLGLYAGISGVTALITAVVMVQINSGYHLTSRHALGGAFTATLLIATPLIALGIKTSKKKKLLKRVHKVSGYLTLLFMTVSIFFGLLFVGLINIPEKKKSSDIAEPKMSSLTEQTVNTVTVSGITFTWEIIGDYMEATLEAETEGWIAIGLNPEQMMQGADFIIGYVKDDEVFIQDDYGSWLTSHVSDDSMGGSDDIEILGGEEKKKRTTIRFRKALTSADEFDHNIVRGETISVLFALGTKDDFTSMHKGRGKIDITF

Foldseek 3Di:
DPPLVVLLVLLVLLVVLVVLLLVLLVLLLVLLVVLLVLVPPPVPDPCNVVSSLVSLVSSLVSLVVSLVSVCVSCCSAPNDAPPDPLRVLSVVLNVLSVVLVVLVVCLVVDPPNVVSVVVSSVSSVVSSVSSVVSVVVVCVLQVVDDDPDDDPDDDDDDDDDDDDDDDPWDWDAWFQWIKIWDDDPQKIKIKIKGQAQEKKKKWWFAPAQQALTFMWIWHADPQRIDIFTWASSHNNGIGGLVNNVFDRQKAWPGWDADPRMTMTIIMDGQDDPRPRDDRQDAQDKGKMKIFTDHHHDDRDDTPTIGIDIDHD

Secondary structure (DSSP, 8-state):
---HHHHHHHHHHHHHHHHHHHHHHHHHHHHHHHHHHHHHHTTT-TTHHHHHHHHHHHHHHHHHHHHHHHHHHHHHHT--TT-SHHHHHHHHHHHHHHHHHHHHHHTTT-S-HHHHHHHHHHHHHHHHHHHHHHHHHHHHHTTSSPPPP-------PPP----------EEEEETTEEEEEEEETTEEEEEEEES-SS-EEEEES-SBTTBT-EEEEEEEETTEEEEEEEEEEETTEEEEHHHHT-----EEEEEEE-SS-EEEEEEEES----SS-----TT-EEEEEEEE-SSSSSSSPPSEEEEEEEE-

Radius of gyration: 25.43 Å; chains: 1; bounding box: 65×50×76 Å